Protein 8TFS (pdb70)

Secondary structure (DSSP, 8-state):
---EEE-HHHHHHHHHH-TTEEEEE---HHHHHHH-EE---GGGGGGEEE--------HHHHTTBSSHHHHHHHHHHHHHHTBTT--TTSEEEEE-SSSHHHHHHHHHHHHTT---EEEETTTTTSTTSTTTTT--EE---/--SEEE-HHHHHHHHHH-TTEEEEE---HHHHHHH-EE---GGGGGGEEE--------HHHHTTBSSHHHHHHHHHHHHHHTBTT--TTSEEEEE-SSSHHHHHHHHHHHTTT---EEEETTTTTSTTSTGGGT--EE---

Organism: NCBI:txid1737510

Foldseek 3Di:
DAEAADAQVVLLVCLVPPPLEAEEEQEAPVLCQVQFAADHDDVSPVRYHYQHQQDDPPPVVCVVDDPRLLVSLLVSLVVVCPPPVHHLPGQYEYAYQAWPSLNSNRGNNVVVNNPRYYYHHRGCHGDSHVVNVVGDGDHDD/DAQEADAQVVLLVCLVPPVLEAEEEQEAPVLCAVQFAADHPPVRPVRYHYQHQQAPPPPVVQVPDDPSLLVSLLVSLVVVCPDPSHHLAGQYEYAYQAWPSLVSNRVNNVVVRNRRYYYHHGGCHGDSHVVNVVGDGDHDD

Structure (mmCIF, N/CA/C/O backbone):
data_8TFS
#
_entry.id   8TFS
#
_cell.length_a   66.390
_cell.length_b   66.390
_cell.length_c   141.390
_cell.angle_alpha   90.000
_cell.angle_beta   90.000
_cell.angle_gamma   120.000
#
_symmetry.space_group_name_H-M   'P 31 2 1'
#
loop_
_entity.id
_entity.type
_entity.pdbx_description
1 polymer 'Rhodanese domain-containing protein'
2 water water
#
loop_
_atom_site.group_PDB
_atom_si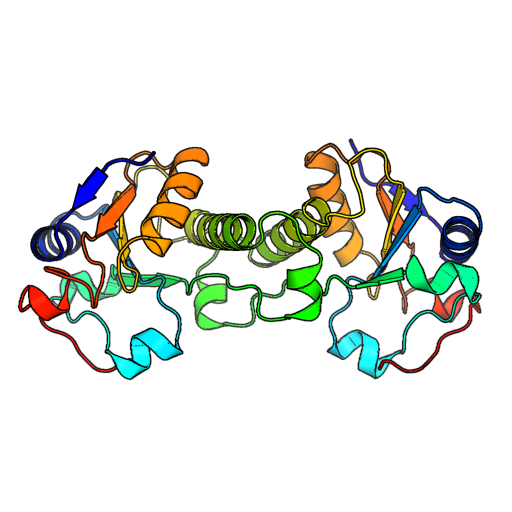te.id
_atom_site.type_symbol
_atom_site.label_atom_id
_atom_site.label_alt_id
_atom_site.label_comp_id
_atom_site.label_asym_id
_atom_site.label_entity_id
_atom_site.label_seq_id
_atom_site.pdbx_PDB_ins_code
_atom_site.Cartn_x
_atom_site.Cartn_y
_atom_site.Cartn_z
_atom_site.occupancy
_atom_site.B_iso_or_equiv
_atom_site.auth_seq_id
_atom_site.auth_comp_id
_atom_site.auth_asym_id
_atom_site.auth_atom_id
_atom_site.pdbx_PDB_model_num
ATOM 1 N N . GLY A 1 18 ? 7.75195 -4.43245 9.35375 1.000 65.56650 1 GLY A N 1
ATOM 2 C CA . GLY A 1 18 ? 8.45105 -5.00019 8.15287 1.000 80.57559 1 GLY A CA 1
ATOM 3 C C . GLY A 1 18 ? 7.53778 -5.56461 7.06582 1.000 85.44252 1 GLY A C 1
ATOM 4 O O . GLY A 1 18 ? 6.83076 -4.82520 6.37799 1.000 76.59438 1 GLY A O 1
ATOM 8 N N . TYR A 1 19 ? 7.56022 -6.88736 6.90862 1.000 79.71450 2 TYR A N 1
ATOM 9 C CA . TYR A 1 19 ? 6.80933 -7.56331 5.86314 1.000 69.78143 2 TYR A CA 1
ATOM 10 C C . TYR A 1 19 ? 6.28182 -8.87985 6.41163 1.000 56.90440 2 TYR A C 1
ATOM 11 O O . TYR A 1 19 ? 6.88767 -9.48604 7.29997 1.000 64.71639 2 TYR A O 1
ATOM 28 N N . ALA A 1 20 ? 5.14265 -9.31102 5.87942 1.000 49.64772 3 ALA A N 1
ATOM 29 C CA . ALA A 1 20 ? 4.50571 -10.54585 6.31652 1.000 51.57514 3 ALA A CA 1
ATOM 30 C C . ALA A 1 20 ? 5.26173 -11.75198 5.76734 1.000 51.36821 3 ALA A C 1
ATOM 31 O O . ALA A 1 20 ? 5.81577 -11.69563 4.66952 1.000 48.10535 3 ALA A O 1
ATOM 38 N N . GLY A 1 21 ? 5.26499 -12.84826 6.53616 1.000 49.24197 4 GLY A N 1
ATOM 39 C CA . GLY A 1 21 ? 5.90971 -14.08976 6.15298 1.000 44.53963 4 GLY A CA 1
ATOM 40 C C . GLY A 1 21 ? 4.91979 -15.24741 6.08060 1.000 43.94776 4 GLY A C 1
ATOM 41 O O . GLY A 1 21 ? 3.71982 -15.07835 6.30654 1.000 44.91187 4 GLY A O 1
ATOM 45 N N . GLU A 1 22 ? 5.44472 -16.43153 5.74251 1.000 40.40909 5 GLU A N 1
ATOM 46 C CA . GLU A 1 22 ? 4.62902 -17.63231 5.56375 1.000 42.86899 5 GLU A CA 1
ATOM 47 C C . GLU A 1 22 ? 5.16171 -18.75437 6.44786 1.000 42.40455 5 GLU A C 1
ATOM 48 O O . GLU A 1 22 ? 6.35022 -18.80408 6.75256 1.000 39.36059 5 GLU A O 1
ATOM 60 N N . ILE A 1 23 ? 4.27119 -19.64145 6.87141 1.000 37.62466 6 ILE A N 1
ATOM 61 C CA . ILE A 1 23 ? 4.59572 -20.73091 7.78773 1.000 38.60820 6 ILE A CA 1
ATOM 62 C C . ILE A 1 23 ? 3.64602 -21.88278 7.48896 1.000 40.40476 6 ILE A C 1
ATOM 63 O O . ILE A 1 23 ? 2.44381 -21.66182 7.32100 1.000 33.85325 6 ILE A O 1
ATOM 79 N N . THR A 1 24 ? 4.15945 -23.11507 7.42336 1.000 36.74746 7 THR A N 1
ATOM 80 C CA . THR A 1 24 ? 3.22605 -24.21449 7.21278 1.000 35.06867 7 THR A CA 1
ATOM 81 C C . THR A 1 24 ? 2.43866 -24.43941 8.50333 1.000 32.10712 7 THR A C 1
ATOM 82 O O . THR A 1 24 ? 2.87624 -24.08115 9.60452 1.000 33.14124 7 THR A O 1
ATOM 93 N N . ALA A 1 25 ? 1.27459 -25.08141 8.37057 1.000 35.35498 8 ALA A N 1
ATOM 94 C CA . ALA A 1 25 ? 0.44934 -25.35634 9.54335 1.000 35.98927 8 ALA A CA 1
ATOM 95 C C . ALA A 1 25 ? 1.21327 -26.19115 10.56892 1.000 37.03606 8 ALA A C 1
ATOM 96 O O . ALA A 1 25 ? 1.20768 -25.87606 11.76668 1.000 35.82876 8 ALA A O 1
ATOM 103 N N . ALA A 1 26 ? 1.89468 -27.26850 10.12214 1.000 37.85795 9 ALA A N 1
ATOM 104 C CA . ALA A 1 26 ? 2.63527 -28.10640 11.07363 1.000 37.95430 9 ALA A CA 1
ATOM 105 C C . ALA A 1 26 ? 3.68837 -27.28924 11.82651 1.000 33.06077 9 ALA A C 1
ATOM 106 O O . ALA A 1 26 ? 3.84934 -27.44850 13.03983 1.000 36.29441 9 ALA A O 1
ATOM 113 N N . VAL A 1 27 ? 4.41675 -26.40739 11.14132 1.000 34.72715 10 VAL A N 1
ATOM 114 C CA . VAL A 1 27 ? 5.38649 -25.56444 11.85563 1.000 37.10051 10 VAL A CA 1
ATOM 115 C C . VAL A 1 27 ? 4.69477 -24.52715 12.74935 1.000 38.63002 10 VAL A C 1
ATOM 116 O O . VAL A 1 27 ? 5.21276 -24.16540 13.82557 1.000 37.06121 10 VAL A O 1
ATOM 129 N N . ALA A 1 28 ? 3.52868 -24.02894 12.32750 1.000 37.26611 11 ALA A N 1
ATOM 130 C CA . ALA A 1 28 ? 2.77838 -23.13257 13.20150 1.000 37.86008 11 ALA A CA 1
ATOM 131 C C . ALA A 1 28 ? 2.40970 -23.85354 14.49122 1.000 36.11683 11 ALA A C 1
ATOM 132 O O . ALA A 1 28 ? 2.58930 -23.31184 15.58785 1.000 37.96189 11 ALA A O 1
ATOM 139 N N . LEU A 1 29 ? 1.94390 -25.10262 14.38547 1.000 39.28711 12 LEU A N 1
ATOM 140 C CA . LEU A 1 29 ? 1.67852 -25.90574 15.57817 1.000 36.86951 12 LEU A CA 1
ATOM 141 C C . LEU A 1 29 ? 2.93389 -26.04606 16.43356 1.000 38.87830 12 LEU A C 1
ATOM 142 O O . LEU A 1 29 ? 2.89962 -25.86283 17.65639 1.000 38.23849 12 LEU A O 1
ATOM 158 N N . ASP A 1 30 ? 4.04981 -26.41242 15.80974 1.000 37.58074 13 ASP A N 1
ATOM 159 C CA . ASP A 1 30 ? 5.28872 -26.56184 16.56281 1.000 38.29883 13 ASP A CA 1
ATOM 160 C C . ASP A 1 30 ? 5.68489 -25.26171 17.26101 1.000 42.78735 13 ASP A C 1
ATOM 161 O O . ASP A 1 30 ? 6.15599 -25.27787 18.40498 1.000 40.25804 13 ASP A O 1
ATOM 170 N N . THR A 1 31 ? 5.46760 -24.12434 16.59732 1.000 39.79169 14 THR A N 1
ATOM 171 C CA . THR A 1 31 ? 5.88556 -22.83980 17.15265 1.000 37.75817 14 THR A CA 1
ATOM 172 C C . THR A 1 31 ? 4.98958 -22.42310 18.30901 1.000 41.12357 14 THR A C 1
ATOM 173 O O . THR A 1 31 ? 5.47939 -21.93601 19.33277 1.000 42.47700 14 THR A O 1
ATOM 184 N N . VAL A 1 32 ? 3.67652 -22.62179 18.18502 1.000 39.09701 15 VAL A N 1
ATOM 185 C CA . VAL A 1 32 ? 2.80979 -22.20826 19.28134 1.000 41.20837 15 VAL A CA 1
ATOM 186 C C . VAL A 1 32 ? 3.03830 -23.06763 20.50953 1.000 44.27646 15 VAL A C 1
ATOM 187 O O . VAL A 1 32 ? 2.78402 -22.62212 21.63512 1.000 47.12411 15 VAL A O 1
ATOM 200 N N . VAL A 1 33 ? 3.53681 -24.29179 20.32378 1.000 44.68836 16 VAL A N 1
ATOM 201 C CA . VAL A 1 33 ? 3.83334 -25.15975 21.45373 1.000 42.52436 16 VAL A CA 1
ATOM 202 C C . VAL A 1 33 ? 5.15955 -24.78451 22.10424 1.000 46.68376 16 VAL A C 1
ATOM 203 O O . VAL A 1 33 ? 5.28149 -24.80439 23.33664 1.000 47.44088 16 VAL A O 1
ATOM 216 N N . ASN A 1 34 ? 6.18154 -24.47314 21.29887 1.000 44.63004 17 ASN A N 1
ATOM 217 C CA . ASN A 1 34 ? 7.54462 -24.41497 21.80864 1.000 46.90618 17 ASN A CA 1
ATOM 218 C C . ASN A 1 34 ? 8.17046 -23.03432 21.82198 1.000 50.07590 17 ASN A C 1
ATOM 219 O O . ASN A 1 34 ? 9.24568 -22.88434 22.40699 1.000 51.33608 17 ASN A O 1
ATOM 230 N N . ASP A 1 35 ? 7.54201 -22.03046 21.21498 1.000 47.44514 18 ASP A N 1
ATOM 231 C CA . ASP A 1 35 ? 8.07280 -20.66871 21.23496 1.000 47.91711 18 ASP A CA 1
ATOM 232 C C . ASP A 1 35 ? 7.27100 -19.80931 22.20362 1.000 48.51895 18 ASP A C 1
ATOM 233 O O . ASP A 1 35 ? 6.11940 -19.44114 21.90221 1.000 45.26856 18 ASP A O 1
ATOM 242 N N . PRO A 1 36 ? 7.82529 -19.46118 23.37165 1.000 46.12595 19 PRO A N 1
ATOM 243 C CA . PRO A 1 36 ? 7.05078 -18.67249 24.33821 1.000 47.07068 19 PRO A CA 1
ATOM 244 C C . PRO A 1 36 ? 6.69519 -17.27580 23.83726 1.000 49.48807 19 PRO A C 1
ATOM 245 O O . PRO A 1 36 ? 5.85961 -16.61115 24.45936 1.000 49.92320 19 PRO A O 1
ATOM 256 N N . SER A 1 37 ? 7.31047 -16.78972 22.76248 1.000 46.69989 20 SER A N 1
ATOM 257 C CA . SER A 1 37 ? 6.96847 -15.46417 22.25151 1.000 48.42257 20 SER A CA 1
ATOM 258 C C . SER A 1 37 ? 5.86692 -15.50299 21.19544 1.000 47.11640 20 SER A C 1
ATOM 259 O O . SER A 1 37 ? 5.47425 -14.44475 20.68633 1.000 42.61074 20 SER A O 1
ATOM 267 N N . ALA A 1 38 ? 5.38112 -16.68882 20.83900 1.000 42.67379 21 ALA A N 1
ATOM 268 C CA . ALA A 1 38 ? 4.49689 -16.85174 19.69458 1.000 43.17225 21 ALA A CA 1
ATOM 269 C C . ALA A 1 38 ? 3.04358 -16.91981 20.14322 1.000 42.43677 21 ALA A C 1
ATOM 270 O O . ALA A 1 38 ? 2.72672 -17.41633 21.22664 1.000 42.81636 21 ALA A O 1
ATOM 277 N N . VAL A 1 39 ? 2.15702 -16.38714 19.30221 1.000 39.79276 22 VAL A N 1
ATOM 278 C CA . VAL A 1 39 ? 0.72343 -16.58556 19.44794 1.000 36.55776 22 VAL A CA 1
ATOM 279 C C . VAL A 1 39 ? 0.20099 -17.01928 18.08390 1.000 36.51148 22 VAL A C 1
ATOM 280 O O . VAL A 1 39 ? 0.72904 -16.63528 17.03244 1.000 37.29054 22 VAL A O 1
ATOM 293 N N . LEU A 1 40 ? -0.86416 -17.79849 18.11457 1.000 36.11338 23 LEU A N 1
ATOM 294 C CA . LEU A 1 40 ? -1.63069 -18.18111 16.93905 1.000 36.60805 23 LEU A CA 1
ATOM 295 C C . LEU A 1 40 ? -2.95652 -17.44573 17.04623 1.000 36.18198 23 LEU A C 1
ATOM 296 O O . LEU A 1 40 ? -3.66881 -17.60923 18.04251 1.000 38.45677 23 LEU A O 1
ATOM 312 N N . ILE A 1 41 ? -3.24565 -16.57917 16.07245 1.000 36.92749 24 ILE A N 1
ATOM 313 C CA . ILE A 1 41 ? -4.47087 -15.77368 16.07452 1.000 33.10826 24 ILE A CA 1
ATOM 314 C C . ILE A 1 41 ? -5.38091 -16.30023 14.97132 1.000 32.12299 24 ILE A C 1
ATOM 315 O O . ILE A 1 41 ? -5.07131 -16.20261 13.77608 1.000 34.05005 24 ILE A O 1
ATOM 331 N N . ASP A 1 42 ? -6.49244 -16.89847 15.37419 1.000 33.92090 25 ASP A N 1
ATOM 332 C CA . ASP A 1 42 ? -7.51720 -17.31691 14.42865 1.000 36.08014 25 ASP A CA 1
ATOM 333 C C . ASP A 1 42 ? -8.28011 -16.04676 14.03176 1.000 38.23298 25 ASP A C 1
ATOM 334 O O . ASP A 1 42 ? -8.93431 -15.43448 14.87680 1.000 36.87538 25 ASP A O 1
ATOM 343 N N . VAL A 1 43 ? -8.20740 -15.63213 12.76571 1.000 36.45392 26 VAL A N 1
ATOM 344 C CA . VAL A 1 43 ? -8.97359 -14.46132 12.32040 1.000 36.57443 26 VAL A CA 1
ATOM 345 C C . VAL A 1 43 ? -10.21752 -14.85326 11.52311 1.000 37.77415 26 VAL A C 1
ATOM 346 O O . VAL A 1 43 ? -10.83086 -13.99748 10.88037 1.000 39.15195 26 VAL A O 1
ATOM 359 N N . ARG A 1 44 ? -10.61529 -16.12389 11.55526 1.000 38.84871 27 ARG A N 1
ATOM 360 C CA . ARG A 1 44 ? -11.81247 -16.53680 10.83278 1.000 38.05591 27 ARG A CA 1
ATOM 361 C C . ARG A 1 44 ? -13.10006 -15.96724 11.45477 1.000 40.24586 27 ARG A C 1
ATOM 362 O O . ARG A 1 44 ? -13.16750 -15.63901 12.64312 1.000 37.71296 27 ARG A O 1
ATOM 383 N N . ALA A 1 45 ? -14.12698 -15.85037 10.62001 1.000 39.57167 28 ALA A N 1
ATOM 384 C CA . ALA A 1 45 ? -15.43260 -15.43229 11.10624 1.000 44.89038 28 ALA A CA 1
ATOM 385 C C . ALA A 1 45 ? -16.02602 -16.52389 11.98739 1.000 47.10429 28 ALA A C 1
ATOM 386 O O . ALA A 1 45 ? -15.72389 -17.71081 11.82011 1.000 44.02530 28 ALA A O 1
ATOM 393 N N . ALA A 1 46 ? -16.85315 -16.11292 12.96064 1.000 45.90203 29 ALA A N 1
ATOM 394 C CA . ALA A 1 46 ? -17.55155 -17.08583 13.80547 1.000 49.41247 29 ALA A CA 1
ATOM 395 C C . ALA A 1 46 ? -18.16120 -18.18946 12.94753 1.000 47.88840 29 ALA A C 1
ATOM 396 O O . ALA A 1 46 ? -18.13147 -19.37491 13.30518 1.000 51.40789 29 ALA A O 1
ATOM 403 N N . ARG A 1 47 ? -18.70790 -17.79347 11.79884 1.000 50.42974 30 ARG A N 1
ATOM 404 C CA . ARG A 1 47 ? -19.35353 -18.69552 10.84956 1.000 48.74294 30 ARG A CA 1
ATOM 405 C C . ARG A 1 47 ? -18.40863 -19.73943 10.28348 1.000 52.33699 30 ARG A C 1
ATOM 406 O O . ARG A 1 47 ? -18.80064 -20.89688 10.07676 1.000 47.71779 30 ARG A O 1
ATOM 427 N N . GLU A 1 48 ? -17.19839 -19.31439 9.93057 1.000 49.69225 31 GLU A N 1
ATOM 428 C CA . GLU A 1 48 ? -16.20992 -20.20577 9.35573 1.000 46.65076 31 GLU A CA 1
ATOM 429 C C . GLU A 1 48 ? -15.75747 -21.22768 10.37920 1.000 46.84753 31 GLU A C 1
ATOM 430 O O . GLU A 1 48 ? -15.53127 -22.38840 10.03094 1.000 46.91563 31 GLU A O 1
ATOM 442 N N . LYS A 1 49 ? -15.65511 -20.81918 11.65399 1.000 45.47838 32 LYS A N 1
ATOM 443 C CA . LYS A 1 49 ? -15.24307 -21.72754 12.72503 1.000 48.39636 32 LYS A CA 1
ATOM 444 C C . LYS A 1 49 ? -16.35712 -22.72169 13.05288 1.000 52.77098 32 LYS A C 1
ATOM 445 O O . LYS A 1 49 ? -16.10150 -23.89930 13.34781 1.000 49.10545 32 LYS A O 1
ATOM 464 N N . GLU A 1 50 ? -17.60422 -22.25702 13.01202 1.000 52.99414 33 GLU A N 1
ATOM 465 C CA . GLU A 1 50 ? -18.73566 -23.15364 13.21947 1.000 58.52980 33 GLU A CA 1
ATOM 466 C C . GLU A 1 50 ? -18.75208 -24.25103 12.17047 1.000 55.88178 33 GLU A C 1
ATOM 467 O O . GLU A 1 50 ? -19.00206 -25.42093 12.47985 1.000 57.94227 33 GLU A O 1
ATOM 479 N N . ALA A 1 51 ? -18.50939 -23.88711 10.91646 1.000 52.13713 34 ALA A N 1
ATOM 480 C CA . ALA A 1 51 ? -18.59000 -24.86796 9.84739 1.000 53.72748 34 ALA A CA 1
ATOM 481 C C . ALA A 1 51 ? -17.45796 -25.88372 9.92321 1.000 53.48729 34 ALA A C 1
ATOM 482 O O . ALA A 1 51 ? -17.69134 -27.08215 9.72954 1.000 51.69489 34 ALA A O 1
ATOM 489 N N . SER A 1 52 ? -16.22027 -25.43583 10.19578 1.000 51.28882 35 SER A N 1
ATOM 490 C CA . SER A 1 52 ? -15.06399 -26.30816 10.03069 1.000 55.35354 35 SER A CA 1
ATOM 491 C C . SER A 1 52 ? -14.39445 -26.74726 11.32653 1.000 47.85242 35 SER A C 1
ATOM 492 O O . SER A 1 52 ? -13.58587 -27.66972 11.27920 1.000 51.24780 35 SER A O 1
ATOM 500 N N . GLY A 1 53 ? -14.67603 -26.10987 12.46069 1.000 49.62063 36 GLY A N 1
ATOM 501 C CA . GLY A 1 53 ? -13.93950 -26.38758 13.68642 1.000 52.50858 36 GLY A CA 1
ATOM 502 C C . GLY A 1 53 ? -12.78299 -25.42519 13.91204 1.000 47.82124 36 GLY A C 1
ATOM 503 O O . GLY A 1 53 ? -12.59105 -24.44077 13.19206 1.000 46.77154 36 GLY A O 1
ATOM 507 N N . VAL A 1 54 ? -12.01870 -25.70737 14.96580 1.000 45.54307 37 VAL A N 1
ATOM 508 C CA . VAL A 1 54 ? -10.88613 -24.86531 15.35144 1.000 42.88422 37 VAL A CA 1
ATOM 509 C C . VAL A 1 54 ? -9.68681 -25.76348 15.64592 1.000 46.36020 37 VAL A C 1
ATOM 510 O O . VAL A 1 54 ? -9.83841 -26.97351 15.87088 1.000 46.17356 37 VAL A O 1
ATOM 523 N N . PRO A 1 55 ? -8.48346 -25.19267 15.68468 1.000 47.77626 38 PRO A N 1
ATOM 524 C CA . PRO A 1 55 ? -7.29660 -26.00999 16.00749 1.000 43.75439 38 PRO A CA 1
ATOM 525 C C . PRO A 1 55 ? -7.39707 -26.62670 17.39781 1.000 47.64466 38 PRO A C 1
ATOM 526 O O . PRO A 1 55 ? -7.86110 -25.99780 18.35159 1.000 48.20806 38 PRO A O 1
ATOM 537 N N . ASP A 1 56 ? -6.97721 -27.87967 17.50320 1.000 46.02266 39 ASP A N 1
ATOM 538 C CA . ASP A 1 56 ? -6.89603 -28.58625 18.78035 1.000 53.96757 39 ASP A CA 1
ATOM 539 C C . ASP A 1 56 ? -5.40987 -28.77214 19.09607 1.000 54.81904 39 ASP A C 1
ATOM 540 O O . ASP A 1 56 ? -4.74689 -29.64841 18.52847 1.000 49.72604 39 ASP A O 1
ATOM 549 N N . VAL A 1 57 ? -4.88214 -27.95278 20.00098 1.000 49.02154 40 VAL A N 1
ATOM 550 C CA . VAL A 1 57 ? -3.43964 -27.95460 20.24994 1.000 48.10795 40 VAL A CA 1
ATOM 551 C C . VAL A 1 57 ? -3.14801 -28.53879 21.62871 1.000 49.69354 40 VAL A C 1
ATOM 552 O O . VAL A 1 57 ? -4.05343 -28.62455 22.46929 1.000 49.71284 40 VAL A O 1
ATOM 565 N N . PRO A 1 58 ? -1.91686 -28.98325 21.89902 1.000 48.78086 41 PRO A N 1
ATOM 566 C CA . PRO A 1 58 ? -1.61682 -29.54046 23.22977 1.000 51.87287 41 PRO A CA 1
ATOM 567 C C . PRO A 1 58 ? -1.94526 -28.55313 24.34223 1.000 52.85160 41 PRO A C 1
ATOM 568 O O . PRO A 1 58 ? -1.78815 -27.33918 24.19951 1.000 57.32519 41 PRO A O 1
ATOM 579 N N . GLY A 1 59 ? -2.41142 -29.09957 25.46005 1.000 56.16126 42 GLY A N 1
ATOM 580 C CA . GLY A 1 59 ? -2.92345 -28.32877 26.57549 1.000 55.71408 42 GLY A CA 1
ATOM 581 C C . GLY A 1 59 ? -2.16239 -27.07884 26.96269 1.000 59.74083 42 GLY A C 1
ATOM 582 O O . GLY A 1 59 ? -2.75980 -26.00853 27.05570 1.000 58.59908 42 GLY A O 1
ATOM 586 N N . ALA A 1 60 ? -0.86310 -27.18898 27.22748 1.000 58.63786 43 ALA A N 1
ATOM 587 C CA . ALA A 1 60 ? -0.12436 -26.01981 27.68431 1.000 66.08274 43 ALA A CA 1
ATOM 588 C C . ALA A 1 60 ? -0.17588 -24.89450 26.66276 1.000 63.06750 43 ALA A C 1
ATOM 589 O O . ALA A 1 60 ? -0.06020 -23.71994 27.02553 1.000 72.45732 43 ALA A O 1
ATOM 596 N N . ALA A 1 61 ? -0.34713 -25.23288 25.38699 1.000 59.47785 44 ALA A N 1
ATOM 597 C CA . ALA A 1 61 ? -0.31227 -24.25783 24.31095 1.000 58.14015 44 ALA A CA 1
ATOM 598 C C . ALA A 1 61 ? -1.66725 -23.62700 24.03849 1.000 54.55896 44 ALA A C 1
ATOM 599 O O . ALA A 1 61 ? -1.74177 -22.68680 23.24489 1.000 51.67960 44 ALA A O 1
ATOM 606 N N . SER A 1 62 ? -2.73588 -24.12323 24.66276 1.000 53.84475 45 SER A N 1
ATOM 607 C CA . SER A 1 62 ? -4.06895 -23.64467 24.31438 1.000 54.85720 45 SER A CA 1
ATOM 608 C C . SER A 1 62 ? -4.22653 -22.15660 24.60634 1.000 50.80703 45 SER A C 1
ATOM 609 O O . SER A 1 62 ? -4.94498 -21.45294 23.88608 1.000 53.17488 45 SER A O 1
ATOM 617 N N . SER A 1 63 ? -3.60790 -21.66316 25.68462 1.000 50.72309 46 SER A N 1
ATOM 618 C CA . SER A 1 63 ? -3.74996 -20.25098 26.04958 1.000 52.94656 46 SER A CA 1
ATOM 619 C C . SER A 1 63 ? -3.06884 -19.31427 25.05177 1.000 54.76477 46 SER A C 1
ATOM 620 O O . SER A 1 63 ? -3.29045 -18.09466 25.10291 1.000 53.35353 46 SER A O 1
ATOM 628 N N . LYS A 1 64 ? -2.25391 -19.84850 24.14916 1.000 47.64868 47 LYS A N 1
ATOM 629 C CA . LYS A 1 64 ? -1.54638 -19.05564 23.15681 1.000 47.42873 47 LYS A CA 1
ATOM 630 C C . LYS A 1 64 ? -2.31375 -18.94470 21.85041 1.000 44.25400 47 LYS A C 1
ATOM 631 O O . LYS A 1 64 ? -1.84703 -18.27089 20.92848 1.000 42.53455 47 LYS A O 1
ATOM 650 N N . VAL A 1 65 ? -3.45671 -19.61018 21.73643 1.000 43.40097 48 VAL A N 1
ATOM 651 C CA . VAL A 1 65 ? -4.31114 -19.48457 20.56518 1.000 40.82581 48 VAL A CA 1
ATOM 652 C C . VAL A 1 65 ? -5.33665 -18.40854 20.88217 1.000 40.57530 48 VAL A C 1
ATOM 653 O O . VAL A 1 65 ? -6.12369 -18.56124 21.82110 1.000 43.32294 48 VAL A O 1
ATOM 666 N N . LEU A 1 66 ? -5.31128 -17.32289 20.11882 1.000 39.05872 49 LEU A N 1
ATOM 667 C CA . LEU A 1 66 ? -6.15408 -16.15472 20.34641 1.000 39.06717 49 LEU A CA 1
ATOM 668 C C . LEU A 1 66 ? -7.18205 -16.06378 19.23305 1.000 38.54184 49 LEU A C 1
ATOM 669 O O . LEU A 1 66 ? -7.06770 -16.71604 18.19430 1.000 41.19996 49 LEU A O 1
ATOM 685 N N . GLU A 1 67 ? -8.21053 -15.25908 19.46033 1.000 43.01370 50 GLU A N 1
ATOM 686 C CA . GLU A 1 67 ? -9.27960 -15.11109 18.48879 1.000 39.93180 50 GLU A CA 1
ATOM 687 C C . GLU A 1 67 ? -9.51340 -13.63123 18.27260 1.000 40.21749 50 GLU A C 1
ATOM 688 O O . GLU A 1 67 ? -9.88369 -12.92256 19.21481 1.000 41.78806 50 GLU A O 1
ATOM 700 N N . VAL A 1 68 ? -9.29335 -13.17277 17.04564 1.000 38.79532 51 VAL A N 1
ATOM 701 C CA . VAL A 1 68 ? -9.66222 -11.81813 16.62172 1.000 39.27875 51 VAL A CA 1
ATOM 702 C C . VAL A 1 68 ? -10.43636 -12.00455 15.31818 1.000 38.02703 51 VAL A C 1
ATOM 703 O O . VAL A 1 68 ? -9.84676 -12.10286 14.24130 1.000 37.17174 51 VAL A O 1
ATOM 716 N N . GLU A 1 69 ? -11.76354 -12.12879 15.41063 1.000 38.75272 52 GLU A N 1
ATOM 717 C CA . GLU A 1 69 ? -12.55801 -12.37697 14.20695 1.000 38.10611 52 GLU A CA 1
ATOM 718 C C . GLU A 1 69 ? -12.33174 -11.27258 13.18679 1.000 37.41903 52 GLU A C 1
ATOM 719 O O . GLU A 1 69 ? -12.25051 -10.09527 13.53612 1.000 39.99552 52 GLU A O 1
ATOM 731 N N . PHE A 1 70 ? -12.19108 -11.65830 11.91958 1.000 35.45519 53 PHE A N 1
ATOM 732 C CA . PHE A 1 70 ? -12.04668 -10.67406 10.85636 1.000 36.30553 53 PHE A CA 1
ATOM 733 C C . PHE A 1 70 ? -13.09980 -9.57942 11.00662 1.000 41.34901 53 PHE A C 1
ATOM 734 O O . PHE A 1 70 ? -14.28053 -9.87318 11.19560 1.000 35.14234 53 PHE A O 1
ATOM 751 N N . ALA A 1 71 ? -12.66524 -8.31226 10.94079 1.000 36.60037 54 ALA A N 1
ATOM 752 C CA . ALA A 1 71 ? -13.52652 -7.16893 11.29298 1.000 41.86483 54 ALA A CA 1
ATOM 753 C C . ALA A 1 71 ? -14.43224 -6.77696 10.11900 1.000 42.61159 54 ALA A C 1
ATOM 754 O O . ALA A 1 71 ? -14.31852 -5.70278 9.52618 1.000 43.84213 54 ALA A O 1
ATOM 761 N N . ALA A 1 72 ? -15.36385 -7.67060 9.79326 1.000 43.25728 55 ALA A N 1
ATOM 762 C CA . ALA A 1 72 ? -16.28246 -7.43973 8.67582 1.000 51.17979 55 ALA A CA 1
ATOM 763 C C . ALA A 1 72 ? -17.19234 -6.21928 8.88871 1.000 47.86705 55 ALA A C 1
ATOM 764 O O . ALA A 1 72 ? -17.63224 -5.91924 10.00220 1.000 49.11083 55 ALA A O 1
ATOM 771 N N . LEU A 1 73 ? -17.48436 -5.51643 7.78934 1.000 46.05469 56 LEU A N 1
ATOM 772 C CA . LEU A 1 73 ? -18.43837 -4.40144 7.78431 1.000 51.40526 56 LEU A CA 1
ATOM 773 C C . LEU A 1 73 ? -19.77183 -4.99662 7.35759 1.000 53.71137 56 LEU A C 1
ATOM 774 O O . LEU A 1 73 ? -20.01214 -5.21511 6.16562 1.000 48.64225 56 LEU A O 1
ATOM 790 N N . GLU A 1 74 ? -20.61760 -5.32050 8.33208 1.000 51.12032 57 GLU A N 1
ATOM 791 C CA . GLU A 1 74 ? -21.85734 -6.02282 8.02453 1.000 59.46481 57 GLU A CA 1
ATOM 792 C C . GLU A 1 74 ? -22.92719 -5.08107 7.47847 1.000 69.13256 57 GLU A C 1
ATOM 793 O O . GLU A 1 74 ? -23.78278 -5.50886 6.69572 1.000 70.60594 57 GLU A O 1
ATOM 797 N N . ASP A 1 75 ? -22.89889 -3.81247 7.87687 1.000 68.75782 58 ASP A N 1
ATOM 798 C CA . ASP A 1 75 ? -23.88401 -2.82247 7.43934 1.000 64.01488 58 ASP A CA 1
ATOM 799 C C . ASP A 1 75 ? -23.72821 -2.60416 5.94046 1.000 63.74202 58 ASP A C 1
ATOM 800 O O . ASP A 1 75 ? -22.88328 -1.82183 5.50019 1.000 60.36837 58 ASP A O 1
ATOM 809 N N . LYS A 1 76 ? -24.54095 -3.30399 5.14279 1.000 60.56289 59 LYS A N 1
ATOM 810 C CA . LYS A 1 76 ? -24.45523 -3.16070 3.69101 1.000 62.05422 59 LYS A CA 1
ATOM 811 C C . LYS A 1 76 ? -24.69738 -1.72126 3.23755 1.000 64.74934 59 LYS A C 1
ATOM 812 O O . LYS A 1 76 ? -24.15768 -1.30110 2.20611 1.000 64.58504 59 LYS A O 1
ATOM 816 N N . LYS A 1 77 ? -25.50829 -0.95424 3.97497 1.000 61.89172 60 LYS A N 1
ATOM 817 C CA . LYS A 1 77 ? -25.72398 0.44742 3.61482 1.000 63.31004 60 LYS A CA 1
ATOM 818 C C . LYS A 1 77 ? -24.42066 1.23452 3.72281 1.000 62.43583 60 LYS A C 1
ATOM 819 O O . LYS A 1 77 ? -24.00200 1.90786 2.77247 1.000 64.99318 60 LYS A O 1
ATOM 823 N N . LEU A 1 78 ? -23.75302 1.14018 4.87304 1.000 59.69059 61 LEU A N 1
ATOM 824 C CA . LEU A 1 78 ? -22.45167 1.77982 5.03014 1.000 60.29776 61 LEU A CA 1
ATOM 825 C C . LEU A 1 78 ? -21.43792 1.23125 4.04508 1.000 54.16504 61 LEU A C 1
ATOM 826 O O . LEU A 1 78 ? -20.64194 1.98694 3.47755 1.000 53.35929 61 LEU A O 1
ATOM 842 N N . ARG A 1 79 ? -21.43447 -0.08670 3.84109 1.000 56.82389 62 ARG A N 1
ATOM 843 C CA . ARG A 1 79 ? -20.40667 -0.68814 3.00138 1.000 52.61852 62 ARG A CA 1
ATOM 844 C C . ARG A 1 79 ? -20.44632 -0.12506 1.58757 1.000 56.36255 62 ARG A C 1
ATOM 845 O O . ARG A 1 79 ? -19.39892 0.12931 0.97751 1.000 52.00009 62 ARG A O 1
ATOM 866 N N . SER A 1 80 ? -21.64721 0.05749 1.04044 1.000 55.28153 63 SER A N 1
ATOM 867 C CA . SER A 1 80 ? -21.79331 0.52243 -0.33007 1.000 60.34662 63 SER A CA 1
ATOM 868 C C . SER A 1 80 ? -21.27251 1.94500 -0.52264 1.000 59.00118 63 SER A C 1
ATOM 869 O O . SER A 1 80 ? -21.24488 2.43100 -1.65902 1.000 59.68031 63 SER A O 1
ATOM 877 N N . GLN A 1 81 ? -20.88145 2.63405 0.55333 1.000 56.29054 64 GLN A N 1
ATOM 878 C CA . GLN A 1 81 ? -20.44025 4.02112 0.46858 1.000 56.52379 64 GLN A CA 1
ATOM 879 C C . GLN A 1 81 ? -18.93608 4.19987 0.59149 1.000 57.97099 64 GLN A C 1
ATOM 880 O O . GLN A 1 81 ? -18.44285 5.31445 0.37539 1.000 52.99992 64 GLN A O 1
ATOM 894 N N . LEU A 1 82 ? -18.20031 3.14761 0.94135 1.000 52.51238 65 LEU A N 1
ATOM 895 C CA . LEU A 1 82 ? -16.78744 3.25349 1.26067 1.000 54.57895 65 LEU A CA 1
ATOM 896 C C . LEU A 1 82 ? -15.91463 2.80955 0.09525 1.000 55.06176 65 LEU A C 1
ATOM 897 O O . LEU A 1 82 ? -16.24770 1.89831 -0.66581 1.000 53.88541 65 LEU A O 1
ATOM 913 N N . LYS A 1 83 ? -14.78602 3.47818 -0.02901 1.000 51.77005 66 LYS A N 1
ATOM 914 C CA . LYS A 1 83 ? -13.75282 3.04751 -0.94997 1.000 56.07120 66 LYS A CA 1
ATOM 915 C C . LYS A 1 83 ? -13.12545 1.74540 -0.44106 1.000 48.99710 66 LYS A C 1
ATOM 916 O O . LYS A 1 83 ? -12.68201 1.67523 0.71167 1.000 52.87502 66 LYS A O 1
ATOM 935 N N . ASP A 1 84 ? -13.10625 0.70032 -1.28006 1.000 47.86216 67 ASP A N 1
ATOM 936 C CA . ASP A 1 84 ? -12.38018 -0.53334 -0.94296 1.000 46.54274 67 ASP A CA 1
ATOM 937 C C . ASP A 1 84 ? -12.68390 -1.02728 0.46841 1.000 47.27516 67 ASP A C 1
ATOM 938 O O . ASP A 1 84 ? -11.80066 -1.03378 1.34183 1.000 43.94842 67 ASP A O 1
ATOM 947 N N . PRO A 1 85 ? -13.92414 -1.43570 0.73569 1.000 46.22142 68 PRO A N 1
ATOM 948 C CA . PRO A 1 85 ? -14.26850 -1.85454 2.10447 1.000 43.01691 68 PRO A CA 1
ATOM 949 C C . PRO A 1 85 ? -13.50021 -3.07680 2.59774 1.000 36.54789 68 PRO A C 1
ATOM 950 O O . PRO A 1 85 ? -13.27182 -3.21350 3.80783 1.000 38.10231 68 PRO A O 1
ATOM 961 N N . SER A 1 86 ? -13.11786 -3.99442 1.71685 1.000 41.06255 69 SER A N 1
ATOM 962 C CA . SER A 1 86 ? -12.36437 -5.15831 2.19137 1.000 39.13280 69 SER A CA 1
ATOM 963 C C . SER A 1 86 ? -10.99877 -4.74950 2.74483 1.000 38.55392 69 SER A C 1
ATOM 964 O O . SER A 1 86 ? -10.46204 -5.40536 3.65119 1.000 37.70891 69 SER A O 1
ATOM 972 N N . PHE A 1 87 ? -10.42826 -3.66605 2.22780 1.000 40.39840 70 PHE A N 1
ATOM 973 C CA . PHE A 1 87 ? -9.18243 -3.15876 2.79050 1.000 38.55661 70 PHE A CA 1
ATOM 974 C C . PHE A 1 87 ? -9.42266 -2.53645 4.15983 1.000 41.40246 70 PHE A C 1
ATOM 975 O O . PHE A 1 87 ? -8.60800 -2.70987 5.07185 1.000 38.40476 70 PHE A O 1
ATOM 992 N N . ILE A 1 88 ? -10.55627 -1.83773 4.33928 1.000 37.97895 71 ILE A N 1
ATOM 993 C CA . ILE A 1 88 ? -10.88446 -1.27368 5.65074 1.000 37.83197 71 ILE A CA 1
ATOM 994 C C . ILE A 1 88 ? -11.03024 -2.39263 6.67287 1.000 35.02800 71 ILE A C 1
ATOM 995 O O . ILE A 1 88 ? -10.62411 -2.26849 7.84053 1.000 38.59650 71 ILE A O 1
ATOM 1011 N N . GLU A 1 89 ? -11.63023 -3.50371 6.25510 1.000 34.11501 72 GLU A N 1
ATOM 1012 C CA . GLU A 1 89 ? -11.77899 -4.64397 7.14855 1.000 37.68123 72 GLU A CA 1
ATOM 1013 C C . GLU A 1 89 ? -10.42922 -5.21641 7.53487 1.000 36.82385 72 GLU A C 1
ATOM 1014 O O . GLU A 1 89 ? -10.18150 -5.51840 8.70920 1.000 35.33647 72 GLU A O 1
ATOM 1026 N N . ALA A 1 90 ? -9.53378 -5.35396 6.57458 1.000 35.12821 73 ALA A N 1
ATOM 1027 C CA . ALA A 1 90 ? -8.22124 -5.88403 6.91636 1.000 39.27167 73 ALA A CA 1
ATOM 1028 C C . ALA A 1 90 ? -7.46817 -4.92440 7.83510 1.000 35.51635 73 ALA A C 1
ATOM 1029 O O . ALA A 1 90 ? -6.79434 -5.35666 8.78911 1.000 36.59353 73 ALA A O 1
ATOM 1036 N N . GLN A 1 91 ? -7.55273 -3.61876 7.55164 1.000 35.83474 74 GLN A N 1
ATOM 1037 C CA . GLN A 1 91 ? -6.85067 -2.64772 8.37616 1.000 33.35346 74 GLN A CA 1
ATOM 1038 C C . GLN A 1 91 ? -7.39166 -2.70020 9.79882 1.000 32.99361 74 GLN A C 1
ATOM 1039 O O . GLN A 1 91 ? -6.63550 -2.61548 10.76844 1.000 35.40784 74 GLN A O 1
ATOM 1053 N N . THR A 1 92 ? -8.72724 -2.77141 9.94027 1.000 32.77909 75 THR A N 1
ATOM 1054 C CA . THR A 1 92 ? -9.35628 -2.80863 11.26332 1.000 32.67217 75 THR A CA 1
ATOM 1055 C C . THR A 1 92 ? -8.96373 -4.06070 12.04718 1.000 34.81110 75 THR A C 1
ATOM 1056 O O . THR A 1 92 ? -8.67212 -3.98709 13.24524 1.000 35.84403 75 THR A O 1
ATOM 1067 N N . THR A 1 93 ? -8.98868 -5.22580 11.41005 1.000 33.68575 76 THR A N 1
ATOM 1068 C CA . THR A 1 93 ? -8.47208 -6.42883 12.06631 1.000 33.97641 76 THR A CA 1
ATOM 1069 C C . THR A 1 93 ? -7.01128 -6.22775 12.51511 1.000 32.32654 76 THR A C 1
ATOM 1070 O O . THR A 1 93 ? -6.64422 -6.51384 13.66255 1.000 32.68886 76 THR A O 1
ATOM 1081 N N . ALA A 1 94 ? -6.17296 -5.68643 11.64543 1.000 32.38648 77 ALA A N 1
ATOM 1082 C CA . ALA A 1 94 ? -4.79581 -5.46294 12.06903 1.000 35.60558 77 ALA A CA 1
ATOM 1083 C C . ALA A 1 94 ? -4.70869 -4.48247 13.23656 1.000 40.58829 77 ALA A C 1
ATOM 1084 O O . ALA A 1 94 ? -3.88015 -4.65313 14.13749 1.000 36.59798 77 ALA A O 1
ATOM 1091 N N . LEU A 1 95 ? -5.51062 -3.41088 13.22023 1.000 34.51578 78 LEU A N 1
ATOM 1092 C CA . LEU A 1 95 ? -5.48097 -2.48344 14.34515 1.000 38.10354 78 LEU A CA 1
ATOM 1093 C C . LEU A 1 95 ? -5.85535 -3.19238 15.64641 1.000 35.06154 78 LEU A C 1
ATOM 1094 O O . LEU A 1 95 ? -5.27574 -2.92026 16.70589 1.000 37.65247 78 LEU A O 1
ATOM 1110 N N . GLN A 1 96 ? -6.87784 -4.04458 15.61024 1.000 33.48408 79 GLN A N 1
ATOM 1111 C CA . GLN A 1 96 ? -7.27426 -4.74546 16.83027 1.000 34.30251 79 GLN A CA 1
ATOM 1112 C C . GLN A 1 96 ? -6.14598 -5.64783 17.32865 1.000 36.18184 79 GLN A C 1
ATOM 1113 O O . GLN A 1 96 ? -5.85170 -5.69552 18.52932 1.000 34.69059 79 GLN A O 1
ATOM 1127 N N . ILE A 1 97 ? -5.53519 -6.40216 16.42438 1.000 34.42358 80 ILE A N 1
ATOM 1128 C CA . ILE A 1 97 ? -4.42124 -7.27298 16.82903 1.000 34.08539 80 ILE A CA 1
ATOM 1129 C C . ILE A 1 97 ? -3.29158 -6.44308 17.43164 1.000 37.97764 80 ILE A C 1
ATOM 1130 O O . ILE A 1 97 ? -2.74119 -6.77762 18.48444 1.000 38.95321 80 ILE A O 1
ATOM 1146 N N . ALA A 1 98 ? -2.94934 -5.32827 16.78335 1.000 36.24095 81 ALA A N 1
ATOM 1147 C CA . ALA A 1 98 ? -1.84496 -4.51203 17.26608 1.000 38.14883 81 ALA A CA 1
ATOM 1148 C C . ALA A 1 98 ? -2.15665 -3.93011 18.63277 1.000 41.35490 81 ALA A C 1
ATOM 1149 O O . ALA A 1 98 ? -1.24592 -3.44101 19.31343 1.000 43.03040 81 ALA A O 1
ATOM 1156 N N . SER A 1 99 ? -3.44002 -3.90837 19.01205 1.000 38.47248 82 SER A N 1
ATOM 1157 C CA . SER A 1 99 ? -3.88074 -3.36408 20.29182 1.000 40.59360 82 SER A CA 1
ATOM 1158 C C . SER A 1 99 ? -4.03363 -4.42148 21.37643 1.000 41.82835 82 SER A C 1
ATOM 1159 O O . SER A 1 99 ? -4.40129 -4.07363 22.50422 1.000 41.81280 82 SER A O 1
ATOM 1167 N N . LEU A 1 100 ? -3.80044 -5.69650 21.06064 1.000 39.11280 83 LEU A N 1
ATOM 1168 C CA . LEU A 1 100 ? -3.84656 -6.72376 22.09266 1.000 39.67530 83 LEU A CA 1
ATOM 1169 C C . LEU A 1 100 ? -2.79857 -6.41650 23.15094 1.000 42.18792 83 LEU A C 1
ATOM 1170 O O . LEU A 1 100 ? -1.61500 -6.25768 22.84726 1.000 42.15447 83 LEU A O 1
ATOM 1186 N N . ARG A 1 101 ? -3.24426 -6.35379 24.40355 1.000 39.94332 84 ARG A N 1
ATOM 1187 C CA . ARG A 1 101 ? -2.35432 -6.02755 25.51275 1.000 41.89064 84 ARG A CA 1
ATOM 1188 C C . ARG A 1 101 ? -1.21072 -7.02966 25.63812 1.000 42.60830 84 ARG A C 1
ATOM 1189 O O . ARG A 1 101 ? -0.10121 -6.66574 26.03949 1.000 42.68166 84 ARG A O 1
ATOM 1210 N N . ARG A 1 102 ? -1.47803 -8.29693 25.32923 1.000 40.93188 85 ARG A N 1
ATOM 1211 C CA . ARG A 1 102 ? -0.53351 -9.38308 25.60341 1.000 44.99616 85 ARG A CA 1
ATOM 1212 C C . ARG A 1 102 ? 0.71573 -9.32992 24.72650 1.000 46.19451 85 ARG A C 1
ATOM 1213 O O . ARG A 1 102 ? 1.77322 -9.83138 25.13297 1.000 44.90207 85 ARG A O 1
ATOM 1234 N N . ILE A 1 103 ? 0.62190 -8.79063 23.51598 1.000 40.77036 86 ILE A N 1
ATOM 1235 C CA . ILE A 1 103 ? 1.72998 -8.87313 22.57064 1.000 45.61641 86 ILE A CA 1
ATOM 1236 C C . ILE A 1 103 ? 2.31459 -7.48874 22.29225 1.000 45.04630 86 ILE A C 1
ATOM 1237 O O . ILE A 1 103 ? 1.74653 -6.45295 22.64564 1.000 41.79419 86 ILE A O 1
ATOM 1253 N N . GLY A 1 104 ? 3.52339 -7.49302 21.73308 1.000 45.45129 87 GLY A N 1
ATOM 1254 C CA . GLY A 1 104 ? 4.14826 -6.28113 21.24079 1.000 50.06864 87 GLY A CA 1
ATOM 1255 C C . GLY A 1 104 ? 4.81558 -6.58899 19.92096 1.000 46.18764 87 GLY A C 1
ATOM 1256 O O . GLY A 1 104 ? 4.68312 -7.70853 19.42569 1.000 42.97029 87 GLY A O 1
ATOM 1260 N N . THR A 1 105 ? 5.54933 -5.62819 19.35234 1.000 43.87068 88 THR A N 1
ATOM 1261 C CA . THR A 1 105 ? 6.06152 -5.80719 18.00070 1.000 46.16968 88 THR A CA 1
ATOM 1262 C C . THR A 1 105 ? 7.15084 -6.86526 17.93319 1.000 46.70472 88 THR A C 1
ATOM 1263 O O . THR A 1 105 ? 7.43344 -7.35873 16.83758 1.000 46.79806 88 THR A O 1
ATOM 1274 N N . GLY A 1 106 ? 7.73908 -7.24777 19.07192 1.000 46.92233 89 GLY A N 1
ATOM 1275 C CA . GLY A 1 106 ? 8.67596 -8.35479 19.09963 1.000 45.29570 89 GLY A CA 1
ATOM 1276 C C . GLY A 1 106 ? 8.03177 -9.72354 19.16614 1.000 48.64995 89 GLY A C 1
ATOM 1277 O O . GLY A 1 106 ? 8.72974 -10.73279 19.03947 1.000 47.81756 89 GLY A O 1
ATOM 1281 N N . SER A 1 107 ? 6.71851 -9.79682 19.33627 1.000 42.75160 90 SER A N 1
ATOM 1282 C CA . SER A 1 107 ? 6.07235 -11.10174 19.42853 1.000 43.29822 90 SER A CA 1
ATOM 1283 C C . SER A 1 107 ? 6.01981 -11.78048 18.05738 1.000 41.80267 90 SER A C 1
ATOM 1284 O O . SER A 1 107 ? 5.90151 -11.12602 17.01826 1.000 39.95940 90 SER A O 1
ATOM 1292 N N . LYS A 1 108 ? 6.08585 -13.11425 18.04859 1.000 40.06322 91 LYS A N 1
ATOM 1293 C CA . LYS A 1 108 ? 5.86216 -13.86026 16.81124 1.000 41.61405 91 LYS A CA 1
ATOM 1294 C C . LYS A 1 108 ? 4.35311 -14.07013 16.64267 1.000 36.97028 91 LYS A C 1
ATOM 1295 O O . LYS A 1 108 ? 3.71881 -14.76722 17.44286 1.000 38.08233 91 LYS A O 1
ATOM 1314 N N . VAL A 1 109 ? 3.77318 -13.48272 15.60190 1.000 38.58225 92 VAL A N 1
ATOM 1315 C CA . VAL A 1 109 ? 2.32175 -13.43149 15.45435 1.000 36.05877 92 VAL A CA 1
ATOM 1316 C C . VAL A 1 109 ? 1.97645 -14.29620 14.25272 1.000 34.83521 92 VAL A C 1
ATOM 1317 O O . VAL A 1 109 ? 2.33800 -13.95952 13.11719 1.000 36.88224 92 VAL A O 1
ATOM 1330 N N . ILE A 1 110 ? 1.33609 -15.45033 14.49152 1.000 34.18339 93 ILE A N 1
ATOM 1331 C CA . ILE A 1 110 ? 0.91752 -16.33532 13.40565 1.000 34.09578 93 ILE A CA 1
ATOM 1332 C C . ILE A 1 110 ? -0.57666 -16.13616 13.16633 1.000 34.67703 93 ILE A C 1
ATOM 1333 O O . ILE A 1 110 ? -1.38625 -16.27411 14.08886 1.000 35.11450 93 ILE A O 1
ATOM 1349 N N . LEU A 1 111 ? -0.96171 -15.82743 11.93404 1.000 35.27552 94 LEU A N 1
ATOM 1350 C CA . LEU A 1 111 ? -2.36909 -15.59113 11.62880 1.000 35.43795 94 LEU A CA 1
ATOM 1351 C C . LEU A 1 111 ? -2.92940 -16.78590 10.87113 1.000 36.50390 94 LEU A C 1
ATOM 1352 O O . LEU A 1 111 ? -2.27349 -17.32184 9.97073 1.000 38.04308 94 LEU A O 1
ATOM 1368 N N . LEU A 1 112 ? -4.15429 -17.17769 11.22684 1.000 34.83190 95 LEU A N 1
ATOM 1369 C CA . LEU A 1 112 ? -4.85621 -18.30817 10.61721 1.000 38.35683 95 LEU A CA 1
ATOM 1370 C C . LEU A 1 112 ? -6.21824 -17.82348 10.11553 1.000 38.10982 95 LEU A C 1
ATOM 1371 O O . LEU A 1 112 ? -7.07239 -17.43692 10.91708 1.000 35.23488 95 LEU A O 1
ATOM 1387 N N . ASP A 1 113 ? -6.43368 -17.84112 8.79650 1.000 38.31921 96 ASP A N 1
ATOM 1388 C CA . ASP A 1 113 ? -7.76066 -17.56548 8.24668 1.000 38.71590 96 ASP A CA 1
ATOM 1389 C C . ASP A 1 113 ? -8.25663 -18.86599 7.58731 1.000 40.89220 96 ASP A C 1
ATOM 1390 O O . ASP A 1 113 ? -7.68258 -19.94433 7.79379 1.000 39.39336 96 ASP A O 1
ATOM 1399 N N . ARG A 1 114 ? -9.28266 -18.76137 6.75042 1.000 40.07357 97 ARG A N 1
ATOM 1400 C CA . ARG A 1 114 ? -9.85728 -19.96890 6.17300 1.000 40.80911 97 ARG A CA 1
ATOM 1401 C C . ARG A 1 114 ? -8.99961 -20.54552 5.05156 1.000 42.02413 97 ARG A C 1
ATOM 1402 O O . ARG A 1 114 ? -8.78318 -21.76343 4.99633 1.000 42.04232 97 ARG A O 1
ATOM 1423 N N . TYR A 1 115 ? -8.55794 -19.70395 4.11252 1.000 40.52542 98 TYR A N 1
ATOM 1424 C CA . TYR A 1 115 ? -7.82499 -20.19132 2.94787 1.000 43.40857 98 TYR A CA 1
ATOM 1425 C C . TYR A 1 115 ? -6.45526 -19.55806 2.71439 1.000 41.70290 98 TYR A C 1
ATOM 1426 O O . TYR A 1 115 ? -5.71204 -20.05558 1.85654 1.000 44.16354 98 TYR A O 1
ATOM 1444 N N . GLY A 1 116 ? -6.10777 -18.47762 3.40845 1.000 44.36196 99 GLY A N 1
ATOM 1445 C CA . GLY A 1 116 ? -4.82241 -17.84343 3.23383 1.000 41.44920 99 GLY A CA 1
ATOM 1446 C C . GLY A 1 116 ? -4.92212 -16.35827 2.96014 1.000 40.71384 99 GLY A C 1
ATOM 1447 O O . GLY A 1 116 ? -4.41532 -15.53375 3.72943 1.000 41.58751 99 GLY A O 1
ATOM 1451 N N . PRO A 1 117 ? -5.60842 -15.98010 1.86629 1.000 41.43144 100 PRO A N 1
ATOM 1452 C CA . PRO A 1 117 ? -5.50580 -14.59006 1.38417 1.000 42.45455 100 PRO A CA 1
ATOM 1453 C C . PRO A 1 117 ? -6.05095 -13.52238 2.30993 1.000 44.14014 100 PRO A C 1
ATOM 1454 O O . PRO A 1 117 ? -5.55613 -12.38945 2.27720 1.000 40.80681 100 PRO A O 1
ATOM 1465 N N . GLN A 1 118 ? -7.05516 -13.82184 3.12652 1.000 43.28983 101 GLN A N 1
ATOM 1466 C CA . GLN A 1 118 ? -7.50385 -12.82259 4.08876 1.000 42.75042 101 GLN A CA 1
ATOM 1467 C C . GLN A 1 118 ? -6.46062 -12.57880 5.16376 1.000 42.10608 101 GLN A C 1
ATOM 1468 O O . GLN A 1 118 ? -6.25098 -11.43689 5.57620 1.000 37.45193 101 GLN A O 1
ATOM 1482 N N . ALA A 1 119 ? -5.87029 -13.65436 5.69893 1.000 39.66796 102 ALA A N 1
ATOM 1483 C CA . ALA A 1 119 ? -4.75478 -13.51064 6.63502 1.000 38.86698 102 ALA A CA 1
ATOM 1484 C C . ALA A 1 119 ? -3.60446 -12.71942 6.01242 1.000 37.11055 102 ALA A C 1
ATOM 1485 O O . ALA A 1 119 ? -2.96610 -11.90379 6.68653 1.000 39.63027 102 ALA A O 1
ATOM 1492 N N . GLU A 1 120 ? -3.31926 -12.94286 4.72819 1.000 38.06145 103 GLU A N 1
ATOM 1493 C CA . GLU A 1 120 ? -2.25307 -12.18475 4.07084 1.000 36.67472 103 GLU A CA 1
ATOM 1494 C C . GLU A 1 120 ? -2.53025 -10.68321 4.09881 1.000 41.62415 103 GLU A C 1
ATOM 1495 O O . GLU A 1 120 ? -1.61183 -9.88329 4.31902 1.000 37.57748 103 GLU A O 1
ATOM 1507 N N . ALA A 1 121 ? -3.78363 -10.27589 3.82089 1.000 39.52249 104 ALA A N 1
ATOM 1508 C CA . ALA A 1 121 ? -4.12817 -8.85081 3.84940 1.000 41.74628 104 ALA A CA 1
ATOM 1509 C C . ALA A 1 121 ? -3.95290 -8.27689 5.25240 1.000 37.70071 104 ALA A C 1
ATOM 1510 O O . ALA A 1 121 ? -3.40529 -7.18046 5.42257 1.000 40.09719 104 ALA A O 1
ATOM 1517 N N . VAL A 1 122 ? -4.40908 -9.00171 6.27137 1.000 38.34015 105 VAL A N 1
ATOM 1518 C CA . VAL A 1 122 ? -4.24978 -8.53123 7.64580 1.000 36.42305 105 VAL A CA 1
ATOM 1519 C C . VAL A 1 122 ? -2.77742 -8.47855 8.03088 1.000 41.30458 105 VAL A C 1
ATOM 1520 O O . VAL A 1 122 ? -2.31216 -7.50889 8.64395 1.000 37.36736 105 VAL A O 1
ATOM 1533 N N . ALA A 1 123 ? -2.03071 -9.56047 7.73992 1.000 37.02098 106 ALA A N 1
ATOM 1534 C CA . ALA A 1 123 ? -0.61239 -9.59932 8.08335 1.000 34.93723 106 ALA A CA 1
ATOM 1535 C C . ALA A 1 123 ? 0.12507 -8.40789 7.46831 1.000 38.04402 106 ALA A C 1
ATOM 1536 O O . ALA A 1 123 ? 0.98549 -7.79520 8.11486 1.000 40.07208 106 ALA A O 1
ATOM 1543 N N . ARG A 1 124 ? -0.19921 -8.06343 6.21442 1.000 38.94280 107 ARG A N 1
ATOM 1544 C CA . ARG A 1 124 ? 0.45722 -6.95435 5.50901 1.000 44.04854 107 ARG A CA 1
ATOM 1545 C C . ARG A 1 124 ? 0.24606 -5.62708 6.23635 1.000 46.75539 107 ARG A C 1
ATOM 1546 O O . ARG A 1 124 ? 1.18567 -4.84070 6.42559 1.000 42.00276 107 ARG A O 1
ATOM 1567 N N . GLU A 1 125 ? -0.98735 -5.37274 6.65911 1.000 41.49876 108 GLU A N 1
ATOM 1568 C CA . GLU A 1 125 ? -1.27563 -4.16587 7.41894 1.000 43.61946 108 GLU A CA 1
ATOM 1569 C C . GLU A 1 125 ? -0.64469 -4.19904 8.80183 1.000 45.43147 108 GLU A C 1
ATOM 1570 O O . GLU A 1 125 ? -0.20659 -3.15877 9.30143 1.000 44.84086 108 GLU A O 1
ATOM 1582 N N . LEU A 1 126 ? -0.59106 -5.37050 9.44136 1.000 42.04837 109 LEU A N 1
ATOM 1583 C CA . LEU A 1 126 ? 0.03180 -5.46134 10.75864 1.000 42.90466 109 LEU A CA 1
ATOM 1584 C C . LEU A 1 126 ? 1.53230 -5.20540 10.66561 1.000 41.84740 109 LEU A C 1
ATOM 1585 O O . LEU A 1 126 ? 2.12539 -4.56084 11.54296 1.000 42.83644 109 LEU A O 1
ATOM 1601 N N . ALA A 1 127 ? 2.17291 -5.68618 9.59705 1.000 43.48791 110 ALA A N 1
ATOM 1602 C CA . ALA A 1 127 ? 3.60672 -5.45950 9.45947 1.000 42.33918 110 ALA A CA 1
ATOM 1603 C C . ALA A 1 127 ? 3.92037 -3.97621 9.28473 1.000 49.66699 110 ALA A C 1
ATOM 1604 O O . ALA A 1 127 ? 4.97749 -3.50576 9.72067 1.000 47.03313 110 ALA A O 1
ATOM 1611 N N . LYS A 1 128 ? 3.03290 -3.22364 8.63520 1.000 47.52392 111 LYS A N 1
ATOM 1612 C CA . LYS A 1 128 ? 3.25769 -1.78632 8.51386 1.000 51.67631 111 LYS A CA 1
ATOM 1613 C C . LYS A 1 128 ? 3.27059 -1.07944 9.87026 1.000 53.95797 111 LYS A C 1
ATOM 1614 O O . LYS A 1 128 ? 3.88137 -0.00984 9.99896 1.000 54.17945 111 LYS A O 1
ATOM 1633 N N . LYS A 1 129 ? 2.62345 -1.64740 10.88327 1.000 48.19253 112 LYS A N 1
ATOM 1634 C CA . LYS A 1 129 ? 2.64595 -1.11111 12.24070 1.000 48.24902 112 LYS A CA 1
ATOM 1635 C C . LYS A 1 129 ? 3.89623 -1.50649 13.04586 1.000 51.03691 112 LYS A C 1
ATOM 1636 O O . LYS A 1 129 ? 3.91450 -1.32646 14.26947 1.000 52.67558 112 LYS A O 1
ATOM 1655 N N . GLY A 1 130 ? 4.93353 -2.03565 12.39899 1.000 48.15834 113 GLY A N 1
ATOM 1656 C CA . GLY A 1 130 ? 6.17751 -2.36454 13.07029 1.000 46.39726 113 GLY A CA 1
ATOM 1657 C C . GLY A 1 130 ? 6.28629 -3.78817 13.57839 1.000 46.19575 113 GLY A C 1
ATOM 1658 O O . GLY A 1 130 ? 7.30169 -4.12956 14.19596 1.000 47.53954 113 GLY A O 1
ATOM 1662 N N . TYR A 1 131 ? 5.28523 -4.63050 13.33704 1.000 43.26341 114 TYR A N 1
ATOM 1663 C CA . TYR A 1 131 ? 5.36065 -6.04476 13.69825 1.000 42.31093 114 TYR A CA 1
ATOM 1664 C C . TYR A 1 131 ? 6.23049 -6.75003 12.66886 1.000 42.96303 114 TYR A C 1
ATOM 1665 O O . TYR A 1 131 ? 5.79853 -7.01423 11.54689 1.000 43.24165 114 TYR A O 1
ATOM 1683 N N . SER A 1 132 ? 7.46292 -7.07153 13.05727 1.000 44.68896 115 SER A N 1
ATOM 1684 C CA . SER A 1 132 ? 8.44079 -7.62504 12.13131 1.000 46.26019 115 SER A CA 1
ATOM 1685 C C . SER A 1 132 ? 8.44737 -9.15409 12.09751 1.000 48.49329 115 SER A C 1
ATOM 1686 O O . SER A 1 132 ? 9.18031 -9.73409 11.28880 1.000 44.20883 115 SER A O 1
ATOM 1694 N N . ARG A 1 133 ? 7.63787 -9.81932 12.92407 1.000 45.59752 116 ARG A N 1
ATOM 1695 C CA . ARG A 1 133 ? 7.62507 -11.27864 12.99791 1.000 45.93927 116 ARG A CA 1
ATOM 1696 C C . ARG A 1 133 ? 6.19535 -11.78528 12.83049 1.000 40.87098 116 ARG A C 1
ATOM 1697 O O . ARG A 1 133 ? 5.69753 -12.57490 13.62928 1.000 39.43344 116 ARG A O 1
ATOM 1718 N N . VAL A 1 134 ? 5.53928 -11.35640 11.75205 1.000 44.44961 117 VAL A N 1
ATOM 1719 C CA . VAL A 1 134 ? 4.19166 -11.81538 11.42739 1.000 39.67403 117 VAL A CA 1
ATOM 1720 C C . VAL A 1 134 ? 4.26753 -12.88062 10.33911 1.000 39.95630 117 VAL A C 1
ATOM 1721 O O . VAL A 1 134 ? 4.92611 -12.68215 9.30818 1.000 36.56900 117 VAL A O 1
ATOM 1734 N N . TYR A 1 135 ? 3.53693 -13.98571 10.53701 1.000 37.85041 118 TYR A N 1
ATOM 1735 C CA . TYR A 1 135 ? 3.48566 -15.08736 9.58110 1.000 38.42900 118 TYR A CA 1
ATOM 1736 C C . TYR A 1 135 ? 2.04450 -15.50493 9.31691 1.000 37.18479 118 TYR A C 1
ATOM 1737 O O . TYR A 1 135 ? 1.20846 -15.49803 10.22426 1.000 40.21886 118 TYR A O 1
ATOM 1755 N N . VAL A 1 136 ? 1.76652 -15.90100 8.07983 1.000 35.58961 119 VAL A N 1
ATOM 1756 C CA . VAL A 1 136 ? 0.45646 -16.41308 7.69805 1.000 37.02414 119 VAL A CA 1
ATOM 1757 C C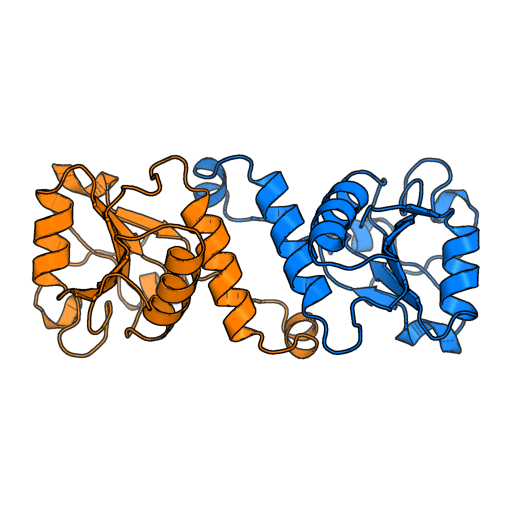 . VAL A 1 136 ? 0.56418 -17.92787 7.53055 1.000 37.60192 119 VAL A C 1
ATOM 1758 O O . VAL A 1 136 ? 1.49923 -18.41436 6.88466 1.000 36.46408 119 VAL A O 1
ATOM 1771 N N . VAL A 1 137 ? -0.40177 -18.66846 8.07728 1.000 35.07673 120 VAL A N 1
ATOM 1772 C CA . VAL A 1 137 ? -0.42861 -20.12216 7.86321 1.000 37.91046 120 VAL A CA 1
ATOM 1773 C C . VAL A 1 137 ? -0.78209 -20.39840 6.40559 1.000 38.14180 120 VAL A C 1
ATOM 1774 O O . VAL A 1 137 ? -1.85334 -20.01340 5.91820 1.000 36.39790 120 VAL A O 1
ATOM 1787 N N . THR A 1 138 ? 0.12381 -21.05283 5.69132 1.000 33.91630 121 THR A N 1
ATOM 1788 C CA . THR A 1 138 ? -0.11586 -21.35674 4.28696 1.000 37.39762 121 THR A CA 1
ATOM 1789 C C . THR A 1 138 ? -1.34118 -22.25584 4.15251 1.000 40.22609 121 THR A C 1
ATOM 1790 O O . THR A 1 138 ? -1.47566 -23.24705 4.87323 1.000 39.51172 121 THR A O 1
ATOM 1801 N N . GLY A 1 139 ? -2.22465 -21.93177 3.21057 1.000 40.73912 122 GLY A N 1
ATOM 1802 C CA . GLY A 1 139 ? -3.42051 -22.73596 3.04565 1.000 39.64780 122 GLY A CA 1
ATOM 1803 C C . GLY A 1 139 ? -4.51278 -22.45973 4.06260 1.000 45.04774 122 GLY A C 1
ATOM 1804 O O . GLY A 1 139 ? -5.60553 -23.03212 3.94901 1.000 43.06519 122 GLY A O 1
ATOM 1808 N N . GLY A 1 140 ? -4.25476 -21.61929 5.05806 1.000 40.43778 123 GLY A N 1
ATOM 1809 C CA . GLY A 1 140 ? -5.23302 -21.39798 6.11240 1.000 39.06983 123 GLY A CA 1
ATOM 1810 C C . GLY A 1 140 ? -5.68375 -22.68630 6.78654 1.000 43.17547 123 GLY A C 1
ATOM 1811 O O . GLY A 1 140 ? -4.94448 -23.67194 6.90007 1.000 36.72637 123 GLY A O 1
ATOM 1815 N N . PHE A 1 141 ? -6.93940 -22.67322 7.23727 1.000 40.02305 124 PHE A N 1
ATOM 1816 C CA . PHE A 1 141 ? -7.49947 -23.81266 7.95749 1.000 39.79269 124 PHE A CA 1
ATOM 1817 C C . PHE A 1 141 ? -8.00924 -24.86746 6.98815 1.000 43.16049 124 PHE A C 1
ATOM 1818 O O . PHE A 1 141 ? -7.76269 -26.06521 7.18326 1.000 41.57903 124 PHE A O 1
ATOM 1835 N N . ASP A 1 142 ? -8.68932 -24.43540 5.92474 1.000 40.73260 125 ASP A N 1
ATOM 1836 C CA . ASP A 1 142 ? -9.37424 -25.33321 5.00205 1.000 45.74383 125 ASP A CA 1
ATOM 1837 C C . ASP A 1 142 ? -8.70323 -25.47290 3.64655 1.000 46.45399 125 ASP A C 1
ATOM 1838 O O . ASP A 1 142 ? -9.08057 -26.36863 2.88212 1.000 48.31431 125 ASP A O 1
ATOM 1847 N N . GLY A 1 143 ? -7.74770 -24.61601 3.32070 1.000 43.84679 126 GLY A N 1
ATOM 1848 C CA . GLY A 1 143 ? -7.17521 -24.58431 1.99532 1.000 48.64901 126 GLY A CA 1
ATOM 1849 C C . GLY A 1 143 ? -6.13076 -25.66103 1.76147 1.000 48.43294 126 GLY A C 1
ATOM 1850 O O . GLY A 1 143 ? -5.93370 -26.58486 2.55288 1.000 45.76536 126 GLY A O 1
ATOM 1854 N N . ARG A 1 144 ? -5.48448 -25.54854 0.60344 1.000 51.01028 127 ARG A N 1
ATOM 1855 C CA . ARG A 1 144 ? -4.53353 -26.56155 0.17330 1.000 52.83326 127 ARG A CA 1
ATOM 1856 C C . ARG A 1 144 ? -3.35937 -26.64119 1.13613 1.000 47.47431 127 ARG A C 1
ATOM 1857 O O . ARG A 1 144 ? -2.71756 -25.63179 1.44200 1.000 46.41638 127 ARG A O 1
ATOM 1878 N N . ALA A 1 145 ? -3.06277 -27.85141 1.59465 1.000 45.39148 128 ALA A N 1
ATOM 1879 C CA . ALA A 1 145 ? -1.98753 -28.08069 2.55413 1.000 47.10281 128 ALA A CA 1
ATOM 1880 C C . ALA A 1 145 ? -2.16227 -27.26682 3.83743 1.000 44.70584 128 ALA A C 1
ATOM 1881 O O . ALA A 1 145 ? -1.19195 -27.07022 4.58636 1.000 44.85952 128 ALA A O 1
ATOM 1888 N N . GLY A 1 146 ? -3.37254 -26.76600 4.10236 1.000 42.74370 129 GLY A N 1
ATOM 1889 C CA . GLY A 1 146 ? -3.64373 -26.00442 5.30098 1.000 39.39582 129 GLY A CA 1
ATOM 1890 C C . GLY A 1 146 ? -3.77235 -26.91577 6.49965 1.000 39.87461 129 GLY A C 1
ATOM 1891 O O . GLY A 1 146 ? -3.36406 -28.07891 6.47787 1.000 38.10873 129 GLY A O 1
ATOM 1895 N N . TRP A 1 147 ? -4.37467 -26.37467 7.56076 1.000 37.42603 130 TRP A N 1
ATOM 1896 C CA . TRP A 1 147 ? -4.43571 -27.08100 8.83560 1.000 39.69157 130 TRP A CA 1
ATOM 1897 C C . TRP A 1 147 ? -5.08233 -28.46016 8.70620 1.000 41.36169 130 TRP A C 1
ATOM 1898 O O . TRP A 1 147 ? -4.47234 -29.47626 9.05148 1.000 42.57274 130 TRP A O 1
ATOM 1919 N N . ILE A 1 148 ? -6.33090 -28.51162 8.23776 1.000 43.48099 131 ILE A N 1
ATOM 1920 C CA . ILE A 1 148 ? -7.02983 -29.79178 8.14923 1.000 41.86526 131 ILE A CA 1
ATOM 1921 C C . ILE A 1 148 ? -6.26886 -30.74386 7.23100 1.000 45.88502 131 ILE A C 1
ATOM 1922 O O . ILE A 1 148 ? -6.07866 -31.92990 7.54041 1.000 48.51335 131 ILE A O 1
ATOM 1938 N N . GLN A 1 149 ? -5.80164 -30.21884 6.09182 1.000 46.88067 132 GLN A N 1
ATOM 1939 C CA . GLN A 1 149 ? -5.13383 -31.01292 5.06779 1.000 47.01784 132 GLN A CA 1
ATOM 1940 C C . GLN A 1 149 ? -3.80506 -31.55267 5.56871 1.000 48.35855 132 GLN A C 1
ATOM 1941 O O . GLN A 1 149 ? -3.34298 -32.59632 5.09861 1.000 50.39929 132 GLN A O 1
ATOM 1955 N N . SER A 1 150 ? -3.14924 -30.83283 6.47856 1.000 43.72729 133 SER A N 1
ATOM 1956 C CA . SER A 1 150 ? -1.87908 -31.26449 7.02872 1.000 44.95672 133 SER A CA 1
ATOM 1957 C C . SER A 1 150 ? -2.05932 -32.39221 8.03482 1.000 44.03108 133 SER A C 1
ATOM 1958 O O . SER A 1 150 ? -1.07136 -32.84068 8.62149 1.000 43.52387 133 SER A O 1
ATOM 1966 N N . LYS A 1 151 ? -3.30177 -32.82290 8.28821 1.000 45.47883 134 LYS A N 1
ATOM 1967 C CA . LYS A 1 151 ? -3.57589 -33.89499 9.24247 1.000 48.52032 134 LYS A CA 1
ATOM 1968 C C . LYS A 1 151 ? -3.18120 -33.47663 10.65990 1.000 49.88953 134 LYS A C 1
ATOM 1969 O O . LYS A 1 151 ? -2.59981 -34.25119 11.42395 1.000 44.78841 134 LYS A O 1
ATOM 1988 N N . LEU A 1 152 ? -3.49628 -32.23199 11.01754 1.000 46.83274 135 LEU A N 1
ATOM 1989 C CA . LEU A 1 152 ? -3.44604 -31.79324 12.40351 1.000 43.13058 135 LEU A CA 1
ATOM 1990 C C . LEU A 1 152 ? -4.83606 -31.98245 13.01313 1.000 46.14266 135 LEU A C 1
ATOM 1991 O O . LEU A 1 152 ? -5.82611 -32.15510 12.29754 1.000 49.58383 135 LEU A O 1
ATOM 2007 N N . GLN A 1 153 ? -4.91725 -31.92351 14.34123 1.000 46.26449 136 GLN A N 1
ATOM 2008 C CA . GLN A 1 153 ? -6.19378 -32.19830 14.98780 1.000 45.59649 136 GLN A CA 1
ATOM 2009 C C . GLN A 1 153 ? -7.02582 -30.93199 15.06745 1.000 48.31187 136 GLN A C 1
ATOM 2010 O O . GLN A 1 153 ? -6.50495 -29.82079 15.20943 1.000 49.11725 136 GLN A O 1
ATOM 2024 N N . ILE A 1 154 ? -8.33816 -31.12228 15.01843 1.000 47.87312 137 ILE A N 1
ATOM 2025 C CA . ILE A 1 154 ? -9.30611 -30.04258 15.06887 1.000 47.43139 137 ILE A CA 1
ATOM 2026 C C . ILE A 1 154 ? -10.37166 -30.45351 16.06734 1.000 49.80171 137 ILE A C 1
ATOM 2027 O O . ILE A 1 154 ? -10.51568 -31.62905 16.40899 1.000 51.19442 137 ILE A O 1
ATOM 2043 N N . LYS A 1 155 ? -11.10629 -29.46487 16.55123 1.000 49.12128 138 LYS A N 1
ATOM 2044 C CA . LYS A 1 155 ? -12.19571 -29.69791 17.47739 1.000 54.51968 138 LYS A CA 1
ATOM 2045 C C . LYS A 1 155 ? -13.33648 -28.72786 17.14513 1.000 51.46049 138 LYS A C 1
ATOM 2046 O O . LYS A 1 155 ? -13.10515 -27.70014 16.51690 1.000 51.91460 138 LYS A O 1
ATOM 2065 N N . PRO A 1 156 ? -14.54141 -29.03393 17.62201 1.000 54.41603 139 PRO A N 1
ATOM 2066 C CA . PRO A 1 156 ? -15.68684 -28.16555 17.28562 1.000 51.65133 139 PRO A CA 1
ATOM 2067 C C . PRO A 1 156 ? -15.52376 -26.76968 17.86324 1.000 59.44237 139 PRO A C 1
ATOM 2068 O O . PRO A 1 156 ? -14.84365 -26.55422 18.86864 1.000 61.24101 139 PRO A O 1
ATOM 2079 N N . PHE A 1 157 ? -16.15926 -25.80780 17.21282 1.000 57.18514 140 PHE A N 1
ATOM 2080 C CA . PHE A 1 157 ? -16.07403 -24.43741 17.68226 1.000 60.14107 140 PHE A CA 1
ATOM 2081 C C . PHE A 1 157 ? -17.02293 -24.21899 18.84964 1.000 73.60180 140 PHE A C 1
ATOM 2082 O O . PHE A 1 157 ? -18.20530 -24.55590 18.76270 1.000 77.62809 140 PHE A O 1
ATOM 2099 N N . THR A 1 158 ? -16.50970 -23.63807 19.92924 1.000 89.85353 141 THR A N 1
ATOM 2100 C CA . THR A 1 158 ? -17.32367 -23.30302 21.09842 1.000 96.09547 141 THR A CA 1
ATOM 2101 C C . THR A 1 158 ? -16.90445 -21.93563 21.64568 1.000 89.93100 141 THR A C 1
ATOM 2102 O O . THR A 1 158 ? -17.41322 -20.89134 21.21402 1.000 84.25332 141 THR A O 1
ATOM 2113 N N . GLY B 1 18 ? -7.10694 19.96356 18.63748 1.000 70.99258 1 GLY B N 1
ATOM 2114 C CA . GLY B 1 18 ? -7.23272 18.54165 18.19513 1.000 68.75338 1 GLY B CA 1
ATOM 2115 C C . GLY B 1 18 ? -7.88340 18.41449 16.82618 1.000 65.45706 1 GLY B C 1
ATOM 2116 O O . GLY B 1 18 ? -7.57614 17.51473 16.04883 1.000 71.30743 1 GLY B O 1
ATOM 2120 N N . TYR B 1 19 ? -8.80711 19.32493 16.54102 1.000 60.05019 2 TYR B N 1
ATOM 2121 C CA . TYR B 1 19 ? -9.53302 19.35784 15.27722 1.000 56.35505 2 TYR B CA 1
ATOM 2122 C C . TYR B 1 19 ? -9.82932 20.82708 14.98585 1.000 59.51002 2 TYR B C 1
ATOM 2123 O O . TYR B 1 19 ? -9.34995 21.71731 15.69558 1.000 61.44260 2 TYR B O 1
ATOM 2141 N N . ALA B 1 20 ? -10.62823 21.08286 13.94026 1.000 56.30522 3 ALA B N 1
ATOM 2142 C CA . ALA B 1 20 ? -10.78804 22.45076 13.44397 1.000 61.60301 3 ALA B CA 1
ATOM 2143 C C . ALA B 1 20 ? -11.56753 23.32182 14.42021 1.000 61.54370 3 ALA B C 1
ATOM 2144 O O . ALA B 1 20 ? -11.34638 24.53952 14.47226 1.000 62.45392 3 ALA B O 1
ATOM 2151 N N . GLY B 1 21 ? -12.48408 22.73479 15.17705 1.000 61.76156 4 GLY B N 1
ATOM 2152 C CA . GLY B 1 21 ? -13.17462 23.46597 16.22240 1.000 66.49593 4 GLY B CA 1
ATOM 2153 C C . GLY B 1 21 ? -14.58324 22.95176 16.44862 1.000 60.80519 4 GLY B C 1
ATOM 2154 O O . GLY B 1 21 ? -15.03040 21.98258 15.84551 1.000 55.09144 4 GLY B O 1
ATOM 2158 N N . GLU B 1 22 ? -15.27194 23.62629 17.35864 1.000 58.27660 5 GLU B N 1
ATOM 2159 C CA . GLU B 1 22 ? -16.64327 23.29207 17.70248 1.000 61.42256 5 GLU B CA 1
ATOM 2160 C C . GLU B 1 22 ? -17.58707 24.16495 16.89437 1.000 52.72652 5 GLU B C 1
ATOM 2161 O O . GLU B 1 22 ? -17.18306 25.18385 16.33684 1.000 54.05573 5 GLU B O 1
ATOM 2173 N N . ILE B 1 23 ? -18.84963 23.74573 16.83505 1.000 46.36643 6 ILE B N 1
ATOM 2174 C CA . ILE B 1 23 ? -19.87198 24.38690 16.01456 1.000 49.34885 6 ILE B CA 1
ATOM 2175 C C . ILE B 1 23 ? -21.22448 24.10565 16.64848 1.000 46.44961 6 ILE B C 1
ATOM 2176 O O . ILE B 1 23 ? -21.49328 22.97231 17.06182 1.000 43.03919 6 ILE B O 1
ATOM 2192 N N . THR B 1 24 ? -22.05650 25.13765 16.79451 1.000 43.97301 7 THR B N 1
ATOM 2193 C CA . THR B 1 24 ? -23.38090 24.91508 17.35394 1.000 42.27644 7 THR B CA 1
ATOM 2194 C C . THR B 1 24 ? -24.23253 24.13503 16.35252 1.000 39.57771 7 THR B C 1
ATOM 2195 O O . THR B 1 24 ? -23.97616 24.13648 15.14245 1.000 39.31315 7 THR B O 1
ATOM 2206 N N . ALA B 1 25 ? -25.28122 23.48809 16.86609 1.000 40.78279 8 ALA B N 1
ATOM 2207 C CA . ALA B 1 25 ? -26.20091 22.76196 15.99209 1.000 40.75338 8 ALA B CA 1
ATOM 2208 C C . ALA B 1 25 ? -26.83306 23.66676 14.93362 1.000 42.23507 8 ALA B C 1
ATOM 2209 O O . ALA B 1 25 ? -26.98238 23.26031 13.77546 1.000 41.48966 8 ALA B O 1
ATOM 2216 N N . ALA B 1 26 ? -27.25595 24.88436 15.31595 1.000 41.33295 9 ALA B N 1
ATOM 2217 C CA . ALA B 1 26 ? -27.88787 25.78745 14.35181 1.000 39.38342 9 ALA B CA 1
ATOM 2218 C C . ALA B 1 26 ? -26.92583 26.15947 13.22705 1.000 39.94742 9 ALA B C 1
ATOM 2219 O O . ALA B 1 26 ? -27.33160 26.26483 12.06404 1.000 38.85432 9 ALA B O 1
ATOM 2226 N N . VAL B 1 27 ? -25.65323 26.39972 13.55982 1.000 40.53446 10 VAL B N 1
ATOM 2227 C CA . VAL B 1 27 ? -24.65288 26.73625 12.54513 1.000 42.59011 10 VAL B CA 1
ATOM 2228 C C . VAL B 1 27 ? -24.28906 25.50116 11.72628 1.000 43.43614 10 VAL B C 1
ATOM 2229 O O . VAL B 1 27 ? -24.00650 25.59974 10.52202 1.000 42.77928 10 VAL B O 1
ATOM 2242 N N . ALA B 1 28 ? -24.30799 24.32539 12.35008 1.000 38.81745 11 ALA B N 1
ATOM 2243 C CA . ALA B 1 28 ? -24.10756 23.09671 11.58563 1.000 41.37454 11 ALA B CA 1
ATOM 2244 C C . ALA B 1 28 ? -25.19150 22.95600 10.52131 1.000 40.44738 11 ALA B C 1
ATOM 2245 O O . ALA B 1 28 ? -24.90459 22.66209 9.35455 1.000 38.74635 11 ALA B O 1
ATOM 2252 N N . LEU B 1 29 ? -26.44653 23.20933 10.90432 1.000 41.33117 12 LEU B N 1
ATOM 2253 C CA . LEU B 1 29 ? -27.55207 23.16923 9.94990 1.000 40.20239 12 LEU B CA 1
ATOM 2254 C C . LEU B 1 29 ? -27.32748 24.16373 8.82506 1.000 42.77144 12 LEU B C 1
ATOM 2255 O O . LEU B 1 29 ? -27.44828 23.82694 7.64073 1.000 40.88827 12 LEU B O 1
ATOM 2271 N N . ASP B 1 30 ? -27.01479 25.41139 9.18204 1.000 42.18403 13 ASP B N 1
ATOM 2272 C CA . ASP B 1 30 ? -26.75345 26.42293 8.16748 1.000 41.64266 13 ASP B CA 1
ATOM 2273 C C . ASP B 1 30 ? -25.62942 26.00609 7.23015 1.000 42.89089 13 ASP B C 1
ATOM 2274 O O . ASP B 1 30 ? -25.69423 26.25530 6.02134 1.000 43.97985 13 ASP B O 1
ATOM 2283 N N . THR B 1 31 ? -24.57718 25.38830 7.77356 1.000 40.97859 14 THR B N 1
ATOM 2284 C CA . THR B 1 31 ? -23.41415 25.03213 6.96304 1.000 43.14392 14 THR B CA 1
ATOM 2285 C C . THR B 1 31 ? -23.73209 23.91185 5.97646 1.000 43.33333 14 THR B C 1
ATOM 2286 O O . THR B 1 31 ? -23.35354 23.98661 4.80097 1.000 42.36303 14 THR B O 1
ATOM 2297 N N . VAL B 1 32 ? -24.45625 22.88330 6.41404 1.000 39.39653 15 VAL B N 1
ATOM 2298 C CA . VAL B 1 32 ? -24.67680 21.78232 5.49485 1.000 43.75177 15 VAL B CA 1
ATOM 2299 C C . VAL B 1 32 ? -25.67950 22.19383 4.43273 1.000 47.92590 15 VAL B C 1
ATOM 2300 O O . VAL B 1 32 ? -25.72677 21.59384 3.35550 1.000 50.14798 15 VAL B O 1
ATOM 2313 N N . VAL B 1 33 ? -26.47559 23.23705 4.69093 1.000 48.21124 16 VAL B N 1
ATOM 2314 C CA . VAL B 1 33 ? -27.36944 23.74088 3.65731 1.000 45.11269 16 VAL B CA 1
ATOM 2315 C C . VAL B 1 33 ? -26.60928 24.58107 2.64377 1.000 47.83403 16 VAL B C 1
ATOM 2316 O O . VAL B 1 33 ? -26.85536 24.48980 1.43459 1.000 51.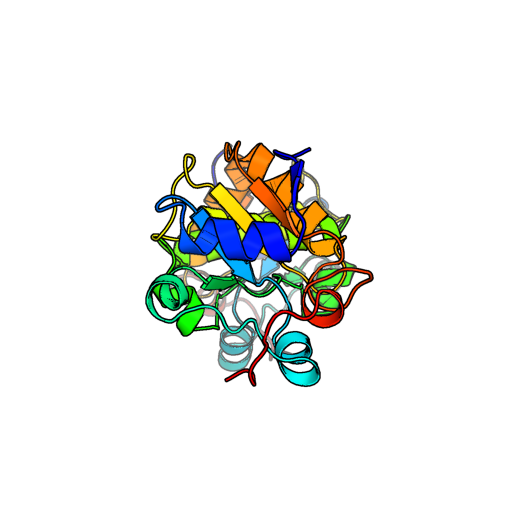09677 16 VAL B O 1
ATOM 2329 N N . ASN B 1 34 ? -25.71201 25.44241 3.11508 1.000 48.11445 17 ASN B N 1
ATOM 2330 C CA . ASN B 1 34 ? -25.19284 26.50495 2.26913 1.000 51.81086 17 ASN B CA 1
ATOM 2331 C C . ASN B 1 34 ? -23.74936 26.32818 1.84490 1.000 53.04167 17 ASN B C 1
ATOM 2332 O O . ASN B 1 34 ? -23.29450 27.07910 0.97541 1.000 58.03329 17 ASN B O 1
ATOM 2343 N N . ASP B 1 35 ? -23.03129 25.37399 2.41887 1.000 49.40703 18 ASP B N 1
ATOM 2344 C CA . ASP B 1 35 ? -21.63875 25.13893 2.07370 1.000 48.26690 18 ASP B CA 1
ATOM 2345 C C . ASP B 1 35 ? -21.55367 23.87056 1.24927 1.000 49.81844 18 ASP B C 1
ATOM 2346 O O . ASP B 1 35 ? -21.68355 22.76950 1.81065 1.000 50.70148 18 ASP B O 1
ATOM 2355 N N . PRO B 1 36 ? -21.35013 23.96093 -0.06720 1.000 55.86183 19 PRO B N 1
ATOM 2356 C CA . PRO B 1 36 ? -21.32433 22.73039 -0.88327 1.000 55.64006 19 PRO B CA 1
ATOM 2357 C C . PRO B 1 36 ? -20.29014 21.70156 -0.45936 1.000 59.87023 19 PRO B C 1
ATOM 2358 O O . PRO B 1 36 ? -20.48008 20.50625 -0.72456 1.000 62.07449 19 PRO B O 1
ATOM 2369 N N . SER B 1 37 ? -19.20003 22.11070 0.17814 1.000 54.90305 20 SER B N 1
ATOM 2370 C CA . SER B 1 37 ? -18.15095 21.16836 0.54860 1.000 59.54230 20 SER B CA 1
ATOM 2371 C C . SER B 1 37 ? -18.37530 20.54459 1.92102 1.000 57.38943 20 SER B C 1
ATOM 2372 O O . SER B 1 37 ? -17.52381 19.78229 2.39284 1.000 55.14619 20 SER B O 1
ATOM 2380 N N . ALA B 1 38 ? -19.48722 20.84268 2.57632 1.000 51.90056 21 ALA B N 1
ATOM 2381 C CA . ALA B 1 38 ? -19.70902 20.36545 3.92930 1.000 51.90831 21 ALA B CA 1
ATOM 2382 C C . ALA B 1 38 ? -20.57203 19.11249 3.92467 1.000 46.22270 21 ALA B C 1
ATOM 2383 O O . ALA B 1 38 ? -21.41073 18.92190 3.04208 1.000 50.64040 21 ALA B O 1
ATOM 2390 N N . VAL B 1 39 ? -20.37836 18.27182 4.94466 1.000 42.27469 22 VAL B N 1
ATOM 2391 C CA . VAL B 1 39 ? -21.25236 17.13893 5.21513 1.000 44.04645 22 VAL B CA 1
ATOM 2392 C C . VAL B 1 39 ? -21.47782 17.07974 6.72077 1.000 41.52398 22 VAL B C 1
ATOM 2393 O O . VAL B 1 39 ? -20.60081 17.44169 7.51289 1.000 42.16411 22 VAL B O 1
ATOM 2406 N N . LEU B 1 40 ? -22.62596 16.53722 7.10990 1.000 40.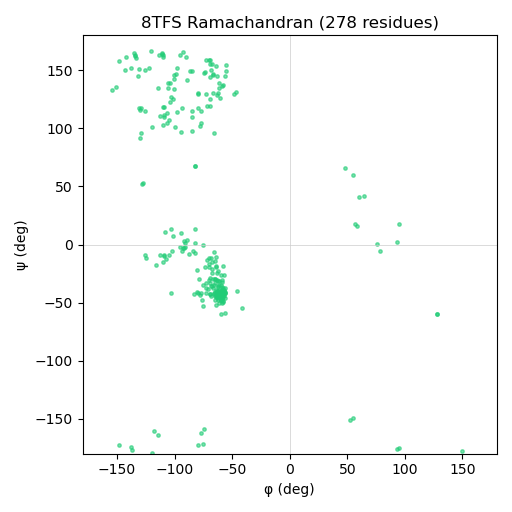76053 23 LEU B N 1
ATOM 2407 C CA . LEU B 1 40 ? -22.94200 16.23249 8.50004 1.000 41.19439 23 LEU B CA 1
ATOM 2408 C C . LEU B 1 40 ? -22.95206 14.71241 8.65126 1.000 42.08417 23 LEU B C 1
ATOM 2409 O O . LEU B 1 40 ? -23.77433 14.03206 8.02727 1.000 44.94583 23 LEU B O 1
ATOM 2425 N N . ILE B 1 41 ? -22.06076 14.18421 9.48948 1.000 41.98821 24 ILE B N 1
ATOM 2426 C CA . ILE B 1 41 ? -21.94346 12.74417 9.69434 1.000 37.19695 24 ILE B CA 1
ATOM 2427 C C . ILE B 1 41 ? -22.46415 12.41293 11.09024 1.000 37.35066 24 ILE B C 1
ATOM 2428 O O . ILE B 1 41 ? -21.85595 12.75898 12.11232 1.000 40.28189 24 ILE B O 1
ATOM 2444 N N . ASP B 1 42 ? -23.60684 11.75338 11.12826 1.000 37.88252 25 ASP B N 1
ATOM 2445 C CA . ASP B 1 42 ? -24.17678 11.25010 12.36613 1.000 41.05670 25 ASP B CA 1
ATOM 2446 C C . ASP B 1 42 ? -23.45715 9.95812 12.73713 1.000 41.81027 25 ASP B C 1
ATOM 2447 O O . ASP B 1 42 ? -23.48616 8.99664 11.96768 1.000 42.48561 25 ASP B O 1
ATOM 2456 N N . VAL B 1 43 ? -22.78055 9.94253 13.88603 1.000 40.10532 26 VAL B N 1
ATOM 2457 C CA . VAL B 1 43 ? -22.01702 8.76763 14.29950 1.000 40.51719 26 VAL B CA 1
ATOM 2458 C C . VAL B 1 43 ? -22.68728 8.05241 15.45894 1.000 41.11970 26 VAL B C 1
ATOM 2459 O O . VAL B 1 43 ? -22.09698 7.14136 16.04459 1.000 44.65623 26 VAL B O 1
ATOM 2472 N N . ARG B 1 44 ? -23.92605 8.41496 15.78542 1.000 41.88407 27 ARG B N 1
ATOM 2473 C CA . ARG B 1 44 ? -24.61561 7.76951 16.89130 1.000 41.74004 27 ARG B CA 1
ATOM 2474 C C . ARG B 1 44 ? -24.92247 6.31507 16.54711 1.000 41.61970 27 ARG B C 1
ATOM 2475 O O . ARG B 1 44 ? -25.03776 5.93900 15.37803 1.000 43.76864 27 ARG B O 1
ATOM 2496 N N . ALA B 1 45 ? -25.07473 5.50249 17.58621 1.000 45.28279 28 ALA B N 1
ATOM 2497 C CA . ALA B 1 45 ? -25.42990 4.10482 17.39453 1.000 50.73304 28 ALA B CA 1
ATOM 2498 C C . ALA B 1 45 ? -26.86455 3.99174 16.88982 1.000 52.37276 28 ALA B C 1
ATOM 2499 O O . ALA B 1 45 ? -27.68599 4.89031 17.08324 1.000 48.04018 28 ALA B O 1
ATOM 2506 N N . ALA B 1 46 ? -27.18358 2.85746 16.26264 1.000 51.66891 29 ALA B N 1
ATOM 2507 C CA . ALA B 1 46 ? -28.55465 2.66346 15.78925 1.000 53.20423 29 ALA B CA 1
ATOM 2508 C C . ALA B 1 46 ? -29.56391 2.78902 16.93034 1.000 59.85447 29 ALA B C 1
ATOM 2509 O O . ALA B 1 46 ? -30.61911 3.41729 16.77525 1.000 59.27578 29 ALA B O 1
ATOM 2516 N N . ARG B 1 47 ? -29.25802 2.21418 18.09030 1.000 53.87393 30 ARG B N 1
ATOM 2517 C CA . ARG B 1 47 ? -30.17477 2.33308 19.21741 1.000 63.19104 30 ARG B CA 1
ATOM 2518 C C . ARG B 1 47 ? -30.37999 3.79107 19.63674 1.000 56.79292 30 ARG B C 1
ATOM 2519 O O . ARG B 1 47 ? -31.44466 4.14042 20.15757 1.000 59.26300 30 ARG B O 1
ATOM 2540 N N . GLU B 1 48 ? -29.36392 4.64491 19.46234 1.000 55.42998 31 GLU B N 1
ATOM 2541 C CA . GLU B 1 48 ? -29.47073 6.05192 19.86141 1.000 52.24054 31 GLU B CA 1
ATOM 2542 C C . GLU B 1 48 ? -30.28188 6.86035 18.85792 1.000 56.40333 31 GLU B C 1
ATOM 2543 O O . GLU B 1 48 ? -31.11796 7.68593 19.25561 1.000 52.96733 31 GLU B O 1
ATOM 2555 N N . LYS B 1 49 ? -30.06684 6.62945 17.55241 1.000 54.64837 32 LYS B N 1
ATOM 2556 C CA . LYS B 1 49 ? -30.84114 7.31854 16.51359 1.000 56.93896 32 LYS B CA 1
ATOM 2557 C C . LYS B 1 49 ? -32.31505 6.94922 16.58667 1.000 68.29961 32 LYS B C 1
ATOM 2558 O O . LYS B 1 49 ? -33.17991 7.63290 16.00198 1.000 59.74442 32 LYS B O 1
ATOM 2577 N N . GLU B 1 50 ? -32.60411 5.93818 17.38719 1.000 67.41980 33 GLU B N 1
ATOM 2578 C CA . GLU B 1 50 ? -33.87038 5.24982 17.42609 1.000 73.76698 33 GLU B CA 1
ATOM 2579 C C . GLU B 1 50 ? -34.69631 5.66290 18.61919 1.000 67.55758 33 GLU B C 1
ATOM 2580 O O . GLU B 1 50 ? -35.90222 5.89340 18.48754 1.000 67.19924 33 GLU B O 1
ATOM 2592 N N . ALA B 1 51 ? -34.03241 5.80251 19.77253 1.000 60.21716 34 ALA B N 1
ATOM 2593 C CA . ALA B 1 51 ? -34.65718 6.42331 20.93154 1.000 66.63057 34 ALA B CA 1
ATOM 2594 C C . ALA B 1 51 ? -34.95391 7.89654 20.67335 1.000 60.11346 34 ALA B C 1
ATOM 2595 O O . ALA B 1 51 ? -35.98035 8.41308 21.12683 1.000 59.62824 34 ALA B O 1
ATOM 2602 N N . SER B 1 52 ? -34.09424 8.58545 19.91508 1.000 59.49596 35 SER B N 1
ATOM 2603 C CA . SER B 1 52 ? -34.16209 10.03975 19.84700 1.000 60.02007 35 SER B CA 1
ATOM 2604 C C . SER B 1 52 ? -34.49644 10.61541 18.47910 1.000 53.23953 35 SER B C 1
ATOM 2605 O O . SER B 1 52 ? -34.80733 11.80400 18.40477 1.000 52.31166 35 SER B O 1
ATOM 2613 N N . GLY B 1 53 ? -34.36217 9.86065 17.39747 1.000 56.62228 36 GLY B N 1
ATOM 2614 C CA . GLY B 1 53 ? -34.57628 10.42693 16.07622 1.000 57.87701 36 GLY B CA 1
ATOM 2615 C C . GLY B 1 53 ? -33.29930 10.93366 15.42317 1.000 54.67561 36 GLY B C 1
ATOM 2616 O O . GLY B 1 53 ? -32.18253 10.77944 15.93119 1.000 51.91500 36 GLY B O 1
ATOM 2620 N N . VAL B 1 54 ? -33.48402 11.53353 14.24744 1.000 49.27083 37 VAL B N 1
ATOM 2621 C CA . VAL B 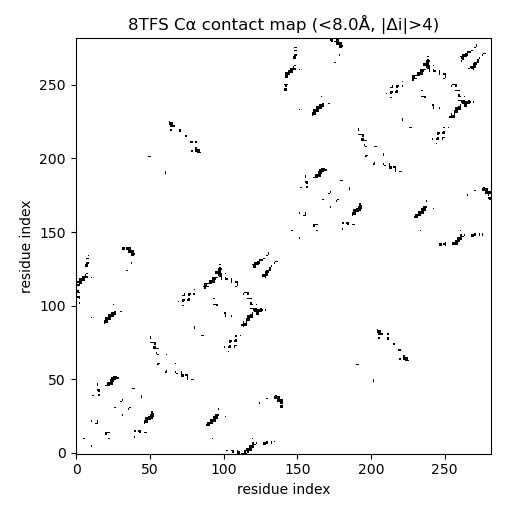1 54 ? -32.36360 12.00009 13.42994 1.000 47.42115 37 VAL B CA 1
ATOM 2622 C C . VAL B 1 54 ? -32.65989 13.40340 12.90304 1.000 47.62762 37 VAL B C 1
ATOM 2623 O O . VAL B 1 54 ? -33.82137 13.84907 12.91592 1.000 47.45769 37 VAL B O 1
ATOM 2636 N N . PRO B 1 55 ? -31.65796 14.11779 12.39637 1.000 46.44739 38 PRO B N 1
ATOM 2637 C CA . PRO B 1 55 ? -31.90620 15.49094 11.93093 1.000 49.00829 38 PRO B CA 1
ATOM 2638 C C . PRO B 1 55 ? -32.80903 15.52033 10.70595 1.000 54.77966 38 PRO B C 1
ATOM 2639 O O . PRO B 1 55 ? -32.76624 14.64095 9.84205 1.000 47.87669 38 PRO B O 1
ATOM 2650 N N . ASP B 1 56 ? -33.62198 16.56820 10.63643 1.000 48.12982 39 ASP B N 1
ATOM 2651 C CA . ASP B 1 56 ? -34.53001 16.82463 9.52250 1.000 53.09615 39 ASP B CA 1
ATOM 2652 C C . ASP B 1 56 ? -34.13127 18.16635 8.92162 1.000 55.92364 39 ASP B C 1
ATOM 2653 O O . ASP B 1 56 ? -34.46814 19.21851 9.46865 1.000 54.50258 39 ASP B O 1
ATOM 2662 N N . VAL B 1 57 ? -33.40737 18.13091 7.80872 1.000 53.26794 40 VAL B N 1
ATOM 2663 C CA . VAL B 1 57 ? -32.85484 19.34681 7.21820 1.000 52.97334 40 VAL B CA 1
ATOM 2664 C C . VAL B 1 57 ? -33.58081 19.63602 5.90788 1.000 53.23369 40 VAL B C 1
ATOM 2665 O O . VAL B 1 57 ? -34.26821 18.74900 5.37763 1.000 54.90631 40 VAL B O 1
ATOM 2678 N N . PRO B 1 58 ? -33.48147 20.85114 5.35782 1.000 51.27134 41 PRO B N 1
ATOM 2679 C CA . PRO B 1 58 ? -34.19912 21.14434 4.10552 1.000 56.47352 41 PRO B CA 1
ATOM 2680 C C . PRO B 1 58 ? -33.82987 20.14771 3.01656 1.000 54.72097 41 PRO B C 1
ATOM 2681 O O . PRO B 1 58 ? -32.72021 19.61708 2.98147 1.000 58.60148 41 PRO B O 1
ATOM 2692 N N . GLY B 1 59 ? -34.79191 19.88605 2.12731 1.000 53.87895 42 GLY B N 1
ATOM 2693 C CA . GLY B 1 59 ? -34.67499 18.74429 1.23110 1.000 59.50308 42 GLY B CA 1
ATOM 2694 C C . GLY B 1 59 ? -33.40527 18.74943 0.40201 1.000 59.38942 42 GLY B C 1
ATOM 2695 O O . GLY B 1 59 ? -32.77864 17.70595 0.20090 1.000 57.58618 42 GLY B O 1
ATOM 2699 N N . ALA B 1 60 ? -33.01816 19.91792 -0.10328 1.000 60.69532 43 ALA B N 1
ATOM 2700 C CA . ALA B 1 60 ? -31.86282 20.00715 -0.98268 1.000 65.52699 43 ALA B CA 1
ATOM 2701 C C . ALA B 1 60 ? -30.57336 19.58372 -0.28793 1.000 66.14379 43 ALA B C 1
ATOM 2702 O O . ALA B 1 60 ? -29.61578 19.20332 -0.96672 1.000 66.63113 43 ALA B O 1
ATOM 2709 N N . ALA B 1 61 ? -30.52224 19.63712 1.04300 1.000 61.05351 44 ALA B N 1
ATOM 2710 C CA . ALA B 1 61 ? -29.31391 19.31415 1.78895 1.000 56.78268 44 ALA B CA 1
ATOM 2711 C C . ALA B 1 61 ? -29.35337 17.92507 2.41263 1.000 57.31635 44 ALA B C 1
ATOM 2712 O O . ALA B 1 61 ? -28.35569 17.49316 2.99923 1.000 53.17674 44 ALA B O 1
ATOM 2719 N N . SER B 1 62 ? -30.47909 17.21934 2.31806 1.000 54.74858 45 SER B N 1
ATOM 2720 C CA . SER B 1 62 ? -30.60544 15.95708 3.03992 1.000 53.85733 45 SER B CA 1
ATOM 2721 C C . SER B 1 62 ? -29.57109 14.93473 2.57541 1.000 51.53390 45 SER B C 1
ATOM 2722 O O . SER B 1 62 ? -29.12361 14.09111 3.36591 1.000 51.91597 45 SER B O 1
ATOM 2730 N N . SER B 1 63 ? -29.18154 14.98465 1.30452 1.000 53.30304 46 SER B N 1
ATOM 2731 C CA . SER B 1 63 ? -28.19365 14.03266 0.81740 1.000 57.44931 46 SER B CA 1
ATOM 2732 C C . SER B 1 63 ? -26.80556 14.28587 1.38831 1.000 55.58144 46 SER B C 1
ATOM 2733 O O . SER B 1 63 ? -25.92301 13.44321 1.20408 1.000 51.80350 46 SER B O 1
ATOM 2741 N N . LYS B 1 64 ? -26.58305 15.42876 2.03919 1.000 53.03767 47 LYS B N 1
ATOM 2742 C CA . LYS B 1 64 ? -25.30700 15.76932 2.65903 1.000 50.83575 47 LYS B CA 1
ATOM 2743 C C . LYS B 1 64 ? -25.22858 15.31517 4.11231 1.000 48.03760 47 LYS B C 1
ATOM 2744 O O . LYS B 1 64 ? -24.21498 15.55683 4.77834 1.000 49.77951 47 LYS B O 1
ATOM 2763 N N . VAL B 1 65 ? -26.27420 14.67425 4.61792 1.000 45.69054 48 VAL B N 1
ATOM 2764 C CA . VAL B 1 65 ? -26.29900 14.11542 5.96081 1.000 42.15121 48 VAL B CA 1
ATOM 2765 C C . VAL B 1 65 ? -25.97031 12.64373 5.79929 1.000 44.69891 48 VAL B C 1
ATOM 2766 O O . VAL B 1 65 ? -26.74168 11.91647 5.17129 1.000 45.98254 48 VAL B O 1
ATOM 2779 N N . LEU B 1 66 ? -24.82451 12.20860 6.32621 1.000 40.23842 49 LEU B N 1
ATOM 2780 C CA . LEU B 1 66 ? -24.36420 10.82520 6.22972 1.000 46.81193 49 LEU B CA 1
ATOM 2781 C C . LEU B 1 66 ? -24.42981 10.14004 7.58878 1.000 45.29607 49 LEU B C 1
ATOM 2782 O O . LEU B 1 66 ? -24.48440 10.79261 8.63051 1.000 46.96999 49 LEU B O 1
ATOM 2798 N N . GLU B 1 67 ? -24.38199 8.80559 7.58258 1.000 42.95920 50 GLU B N 1
ATOM 2799 C CA . GLU B 1 67 ? -24.44169 8.02229 8.81163 1.000 41.77123 50 GLU B CA 1
ATOM 2800 C C . GLU B 1 67 ? -23.28477 7.03579 8.81529 1.000 44.89458 50 GLU B C 1
ATOM 2801 O O . GLU B 1 67 ? -23.20985 6.17873 7.92801 1.000 43.04999 50 GLU B O 1
ATOM 2813 N N . VAL B 1 68 ? -22.38856 7.16921 9.80055 1.000 42.17802 51 VAL B N 1
ATOM 2814 C CA . VAL B 1 68 ? -21.33584 6.17715 10.08262 1.000 39.72186 51 VAL B CA 1
ATOM 2815 C C . VAL B 1 68 ? -21.41625 5.85927 11.57342 1.000 44.54295 51 VAL B C 1
ATOM 2816 O O . VAL B 1 68 ? -20.82783 6.56003 12.40218 1.000 43.14229 51 VAL B O 1
ATOM 2829 N N . GLU B 1 69 ? -22.11168 4.77764 11.92095 1.000 42.54164 52 GLU B N 1
ATOM 2830 C CA . GLU B 1 69 ? -22.27404 4.43446 13.32692 1.000 43.73261 52 GLU B CA 1
ATOM 2831 C C . GLU B 1 69 ? -20.93289 4.22007 14.01481 1.000 47.35709 52 GLU B C 1
ATOM 2832 O O . GLU B 1 69 ? -20.02162 3.58900 13.46722 1.000 47.08995 52 GLU B O 1
ATOM 2844 N N . PHE B 1 70 ? -20.81631 4.77660 15.22323 1.000 44.57316 53 PHE B N 1
ATOM 2845 C CA . PHE B 1 70 ? -19.59387 4.64978 16.00186 1.000 46.01045 53 PHE B CA 1
ATOM 2846 C C . PHE B 1 70 ? -19.16644 3.18901 16.02573 1.000 43.58868 53 PHE B C 1
ATOM 2847 O O . PHE B 1 70 ? -19.97799 2.31445 16.30939 1.000 42.29886 53 PHE B O 1
ATOM 2864 N N . ALA B 1 71 ? -17.89467 2.92252 15.70012 1.000 42.85338 54 ALA B N 1
ATOM 2865 C CA . ALA B 1 71 ? -17.43096 1.54596 15.46719 1.000 43.11568 54 ALA B CA 1
ATOM 2866 C C . ALA B 1 71 ? -17.11302 0.84994 16.79300 1.000 44.10621 54 ALA B C 1
ATOM 2867 O O . ALA B 1 71 ? -15.96888 0.52443 17.11722 1.000 45.71178 54 ALA B O 1
ATOM 2874 N N . ALA B 1 72 ? -18.16560 0.60370 17.56419 1.000 42.25563 55 ALA B N 1
ATOM 2875 C CA . ALA B 1 72 ? -18.01047 -0.02850 18.86521 1.000 43.98329 55 ALA B CA 1
ATOM 2876 C C . ALA B 1 72 ? -17.53245 -1.47502 18.71871 1.000 45.37246 55 ALA B C 1
ATOM 2877 O O . ALA B 1 72 ? -17.89011 -2.17691 17.77269 1.000 48.58946 55 ALA B O 1
ATOM 2884 N N . LEU B 1 73 ? -16.72807 -1.91864 19.68002 1.000 43.75458 56 LEU B N 1
ATOM 2885 C CA . LEU B 1 73 ? -16.28218 -3.31755 19.73506 1.000 46.66928 56 LEU B CA 1
ATOM 2886 C C . LEU B 1 73 ? -17.35818 -4.12444 20.44775 1.000 46.52567 56 LEU B C 1
ATOM 2887 O O . LEU B 1 73 ? -17.43915 -4.12021 21.67764 1.000 46.57210 56 LEU B O 1
ATOM 2903 N N . GLU B 1 74 ? -18.22397 -4.78655 19.68092 1.000 49.41156 57 GLU B N 1
ATOM 2904 C CA . GLU B 1 74 ? -19.39816 -5.40310 20.28370 1.000 52.53017 57 GLU B CA 1
ATOM 2905 C C . GLU B 1 74 ? -19.08533 -6.73705 20.93604 1.000 56.85973 57 GLU B C 1
ATOM 2906 O O . GLU B 1 74 ? -19.83893 -7.16886 21.81429 1.000 53.70193 57 GLU B O 1
ATOM 2918 N N . ASP B 1 75 ? -17.99283 -7.38543 20.52863 1.000 52.16972 58 ASP B N 1
ATOM 2919 C CA . ASP B 1 75 ? -17.53259 -8.63758 21.12878 1.000 53.40741 58 ASP B CA 1
ATOM 2920 C C . ASP B 1 75 ? -16.83488 -8.30497 22.44100 1.000 55.80542 58 ASP B C 1
ATOM 2921 O O . ASP B 1 75 ? -15.67981 -7.85897 22.45501 1.000 51.41107 58 ASP B O 1
ATOM 2930 N N . LYS B 1 76 ? -17.55296 -8.51666 23.55132 1.000 54.01046 59 LYS B N 1
ATOM 2931 C CA . LYS B 1 76 ? -17.02485 -8.15724 24.86410 1.000 53.06447 59 LYS B CA 1
ATOM 2932 C C . LYS B 1 76 ? -15.72305 -8.88879 25.15835 1.000 55.74603 59 LYS B C 1
ATOM 2933 O O . LYS B 1 76 ? -14.81018 -8.31331 25.76147 1.000 53.63846 59 LYS B O 1
ATOM 2937 N N . LYS B 1 77 ? -15.63355 -10.16833 24.77247 1.000 54.03882 60 LYS B N 1
ATOM 2938 C CA . LYS B 1 77 ? -14.44019 -10.96414 25.04861 1.000 55.83924 60 LYS B CA 1
ATOM 2939 C C . LYS B 1 77 ? -13.21576 -10.36405 24.37426 1.000 51.54636 60 LYS B C 1
ATOM 2940 O O . LYS B 1 77 ? -12.16674 -10.19828 25.00662 1.000 53.82924 60 LYS B O 1
ATOM 2959 N N . LEU B 1 78 ? -13.32026 -10.06523 23.07713 1.000 49.24831 61 LEU B N 1
ATOM 2960 C CA . LEU B 1 78 ? -12.22741 -9.39874 22.38076 1.000 47.38984 61 LEU B CA 1
ATOM 2961 C C . LEU B 1 78 ? -11.90801 -8.06013 23.02543 1.000 46.48357 61 LEU B C 1
ATOM 2962 O O . LEU B 1 78 ? -10.73867 -7.74030 23.25939 1.000 45.92178 61 LEU B O 1
ATOM 2978 N N . ARG B 1 79 ? -12.94250 -7.25960 23.32469 1.000 47.00813 62 ARG B N 1
ATOM 2979 C CA . ARG B 1 79 ? -12.70352 -5.90424 23.82066 1.000 46.94976 62 ARG B CA 1
ATOM 2980 C C . ARG B 1 79 ? -11.87966 -5.91972 25.10204 1.000 45.58777 62 ARG B C 1
ATOM 2981 O O . ARG B 1 79 ? -11.07335 -5.01460 25.34409 1.000 47.12099 62 ARG B O 1
ATOM 3002 N N . SER B 1 80 ? -12.10969 -6.91331 25.96059 1.000 49.35133 63 SER B N 1
ATOM 3003 C CA . SER B 1 80 ? -11.41166 -6.98547 27.23826 1.000 51.54157 63 SER B CA 1
ATOM 3004 C C . SER B 1 80 ? -9.92162 -7.26453 27.06005 1.000 49.22665 63 SER B C 1
ATOM 3005 O O . SER B 1 80 ? -9.14653 -7.08106 28.00421 1.000 49.36541 63 SER B O 1
ATOM 3013 N N . GLN B 1 81 ? -9.50457 -7.70320 25.87815 1.000 48.14689 64 GLN B N 1
ATOM 3014 C CA . GLN B 1 81 ? -8.10202 -8.02305 25.63747 1.000 47.44182 64 GLN B CA 1
ATOM 3015 C C . GLN B 1 81 ? -7.31616 -6.85937 25.04776 1.000 46.23712 64 GLN B C 1
ATOM 3016 O O . GLN B 1 81 ? -6.10180 -6.98151 24.87488 1.000 44.05143 64 GLN B O 1
ATOM 3030 N N . LEU B 1 82 ? -7.96414 -5.75158 24.71977 1.000 44.79051 65 LEU B N 1
ATOM 3031 C CA . LEU B 1 82 ? -7.30135 -4.66475 24.01352 1.000 48.90867 65 LEU B CA 1
ATOM 3032 C C . LEU B 1 82 ? -6.91801 -3.55172 24.97597 1.000 49.76899 65 LEU B C 1
ATOM 3033 O O . LEU B 1 82 ? -7.65107 -3.24559 25.91878 1.000 53.83521 65 LEU B O 1
ATOM 3049 N N . LYS B 1 83 ? -5.75630 -2.95846 24.73339 1.000 49.70969 66 LYS B N 1
ATOM 3050 C CA . LYS B 1 83 ? -5.33777 -1.77175 25.46228 1.000 56.82779 66 LYS B CA 1
ATOM 3051 C C . LYS B 1 83 ? -6.02913 -0.54612 24.87154 1.000 53.91204 66 LYS B C 1
ATOM 3052 O O . LYS B 1 83 ? -6.04147 -0.36251 23.65126 1.000 52.92959 66 LYS B O 1
ATOM 3071 N N . ASP B 1 84 ? -6.64846 0.26286 25.73856 1.000 57.37936 67 ASP B N 1
ATOM 3072 C CA . ASP B 1 84 ? -7.36005 1.48113 25.34682 1.000 55.25755 67 ASP B CA 1
ATOM 3073 C C . ASP B 1 84 ? -8.43153 1.20947 24.29609 1.000 52.98305 67 ASP B C 1
ATOM 3074 O O . ASP B 1 84 ? -8.37248 1.76597 23.19335 1.000 49.87988 67 ASP B O 1
ATOM 3083 N N . PRO B 1 85 ? -9.42172 0.36516 24.59248 1.000 53.02950 68 PRO B N 1
ATOM 3084 C CA . PRO B 1 85 ? -10.39991 -0.00816 23.54820 1.000 48.36641 68 PRO B CA 1
ATOM 3085 C C . PRO B 1 85 ? -11.21713 1.17357 23.00373 1.000 48.62047 68 PRO B C 1
ATOM 3086 O O . PRO B 1 85 ? -11.54115 1.18978 21.80489 1.000 45.45029 68 PRO B O 1
ATOM 3097 N N . SER B 1 86 ? -11.59207 2.15665 23.84420 1.000 51.74870 69 SER B N 1
ATOM 3098 C CA . SER B 1 86 ? -12.35258 3.29772 23.31312 1.000 46.08242 69 SER B CA 1
ATOM 3099 C C . SER B 1 86 ? -11.54538 4.05632 22.26764 1.000 46.11681 69 SER B C 1
ATOM 3100 O O . SER B 1 86 ? -12.11317 4.57824 21.29868 1.000 48.83152 69 SER B O 1
ATOM 3108 N N . PHE B 1 87 ? -10.22711 4.13033 22.45852 1.000 47.86285 70 PHE B N 1
ATOM 3109 C CA . PHE B 1 87 ? -9.34435 4.77023 21.49076 1.000 49.73121 70 PHE B CA 1
ATOM 3110 C C . PHE B 1 87 ? -9.34235 3.98732 20.17981 1.000 50.81271 70 PHE B C 1
ATOM 3111 O O . PHE B 1 87 ? -9.40573 4.57659 19.09403 1.000 48.49462 70 PHE B O 1
ATOM 3128 N N . ILE B 1 88 ? -9.33449 2.65299 20.25910 1.000 47.11380 71 ILE B N 1
ATOM 3129 C CA . ILE B 1 88 ? -9.40827 1.84071 19.04929 1.000 44.77475 71 ILE B CA 1
ATOM 3130 C C . ILE B 1 88 ? -10.73177 2.08033 18.32499 1.000 41.75407 71 ILE B C 1
ATOM 3131 O O . ILE B 1 88 ? -10.76733 2.22090 17.09704 1.000 42.45587 71 ILE B O 1
ATOM 3147 N N . GLU B 1 89 ? -11.84290 2.12043 19.06813 1.000 42.84087 72 GLU B N 1
ATOM 3148 C CA . GLU B 1 89 ? -13.14618 2.35622 18.44136 1.000 45.07074 72 GLU B CA 1
ATOM 3149 C C . GLU B 1 89 ? -13.19092 3.70081 17.72268 1.000 43.87109 72 GLU B C 1
ATOM 3150 O O . GLU B 1 89 ? -13.74489 3.81327 16.62254 1.000 41.33571 72 GLU B O 1
ATOM 3162 N N . ALA B 1 90 ? -12.61947 4.73744 18.32451 1.000 45.26205 73 ALA B N 1
ATOM 3163 C CA . ALA B 1 90 ? -12.61148 6.03315 17.65439 1.000 44.72757 73 ALA B CA 1
ATOM 3164 C C . ALA B 1 90 ? -11.76660 5.98633 16.38982 1.000 43.48816 73 ALA B C 1
ATOM 3165 O O . ALA B 1 90 ? -12.14765 6.54282 15.34796 1.000 41.68533 73 ALA B O 1
ATOM 3172 N N . GLN B 1 91 ? -10.59892 5.34548 16.47030 1.000 43.80728 74 GLN B N 1
ATOM 3173 C CA . GLN B 1 91 ? -9.74788 5.22693 15.29677 1.000 41.80301 74 GLN B CA 1
ATOM 3174 C C . GLN B 1 91 ? -10.47529 4.51279 14.17725 1.000 36.66417 74 GLN B C 1
ATOM 3175 O O . GLN B 1 91 ? -10.36250 4.90524 13.01424 1.000 39.48329 74 GLN B O 1
ATOM 3189 N N . THR B 1 92 ? -11.18745 3.42415 14.50336 1.000 37.87044 75 THR B N 1
ATOM 3190 C CA . THR B 1 92 ? -11.91055 2.65247 13.49104 1.000 39.43218 75 THR B CA 1
ATOM 3191 C C . THR B 1 92 ? -13.03912 3.47935 12.85895 1.000 37.77954 75 THR B C 1
ATOM 3192 O O . THR B 1 92 ? -13.21876 3.47293 11.63218 1.000 36.63186 75 THR B O 1
ATOM 3203 N N . THR B 1 93 ? -13.80797 4.19589 13.67337 1.000 39.37621 76 THR B N 1
ATOM 3204 C CA . THR B 1 93 ? -14.80887 5.10894 13.11765 1.000 37.93352 76 THR B CA 1
ATOM 3205 C C . THR B 1 93 ? -14.13900 6.12820 12.19955 1.000 36.09692 76 THR B C 1
ATOM 3206 O O . THR B 1 93 ? -14.59015 6.37589 11.07385 1.000 38.88367 76 THR B O 1
ATOM 3217 N N . ALA B 1 94 ? -13.01794 6.68832 12.64305 1.000 39.05373 77 ALA B N 1
ATOM 3218 C CA . ALA B 1 94 ? -12.33283 7.65629 11.80154 1.000 38.38108 77 ALA B CA 1
ATOM 3219 C C . ALA B 1 94 ? -11.83475 7.01193 10.51809 1.000 42.28718 77 ALA B C 1
ATOM 3220 O O . ALA B 1 94 ? -11.87169 7.63498 9.45315 1.000 40.42264 77 ALA B O 1
ATOM 3227 N N . LEU B 1 95 ? -11.32935 5.76893 10.60278 1.000 40.93536 78 LEU B N 1
ATOM 3228 C CA . LEU B 1 95 ? -10.87149 5.08273 9.40271 1.000 39.53103 78 LEU B CA 1
ATOM 3229 C C . LEU B 1 95 ? -12.01177 4.94056 8.40188 1.000 38.99688 78 LEU B C 1
ATOM 3230 O O . LEU B 1 95 ? -11.81836 5.12597 7.19586 1.000 39.59591 78 LEU B O 1
ATOM 3246 N N . GLN B 1 96 ? -13.19551 4.54275 8.87379 1.000 35.05520 79 GLN B N 1
ATOM 3247 C CA . GLN B 1 96 ? -14.33777 4.40563 7.97249 1.000 38.83927 79 GLN B CA 1
ATOM 3248 C C . GLN B 1 96 ? -14.72171 5.74219 7.33930 1.000 41.18951 79 GLN B C 1
ATOM 3249 O O . GLN B 1 96 ? -14.94885 5.82775 6.12512 1.000 37.81092 79 GLN B O 1
ATOM 3263 N N . ILE B 1 97 ? -14.82509 6.78746 8.15020 1.000 39.79083 80 ILE B N 1
ATOM 3264 C CA . ILE B 1 97 ? -15.21184 8.09590 7.61643 1.000 43.10822 80 ILE B CA 1
ATOM 3265 C C . ILE B 1 97 ? -14.20733 8.55030 6.56133 1.000 46.21996 80 ILE B C 1
ATOM 3266 O O . ILE B 1 97 ? -14.57902 8.97676 5.46052 1.000 46.79539 80 ILE B O 1
ATOM 3282 N N . ALA B 1 98 ? -12.91061 8.45033 6.87890 1.000 44.79418 81 ALA B N 1
ATOM 3283 C CA . ALA B 1 98 ? -11.87241 8.86456 5.93894 1.000 45.92382 81 ALA B CA 1
ATOM 3284 C C . ALA B 1 98 ? -11.94953 8.11705 4.61338 1.000 48.03217 81 ALA B C 1
ATOM 3285 O O . ALA B 1 98 ? -11.37957 8.58145 3.62074 1.000 47.95072 81 ALA B O 1
ATOM 3292 N N . SER B 1 99 ? -12.63238 6.97362 4.56853 1.000 46.71131 82 SER B N 1
ATOM 3293 C CA . SER B 1 99 ? -12.73480 6.17805 3.35369 1.000 44.65559 82 SER B CA 1
ATOM 3294 C C . SER B 1 99 ? -14.06246 6.36361 2.62944 1.000 51.65477 82 SER B C 1
ATOM 3295 O O . SER B 1 99 ? -14.32928 5.64507 1.65984 1.000 48.07293 82 SER B O 1
ATOM 3303 N N . LEU B 1 100 ? -14.90256 7.30414 3.07351 1.000 46.77949 83 LEU B N 1
ATOM 3304 C CA . LEU B 1 100 ? -16.15310 7.56835 2.37971 1.000 46.61198 83 LEU B CA 1
ATOM 3305 C C . LEU B 1 100 ? -15.84678 8.14579 1.00566 1.000 50.09926 83 LEU B C 1
ATOM 3306 O O . LEU B 1 100 ? -15.05810 9.08619 0.87523 1.000 53.14210 83 LEU B O 1
ATOM 3322 N N . ARG B 1 101 ? -16.47265 7.57943 -0.02271 1.000 49.13285 84 ARG B N 1
ATOM 3323 C CA . ARG B 1 101 ? -16.30516 8.09849 -1.37166 1.000 54.61826 84 ARG B CA 1
ATOM 3324 C C . ARG B 1 101 ? -16.75019 9.56010 -1.45411 1.000 55.12494 84 ARG B C 1
ATOM 3325 O O . ARG B 1 101 ? -16.17768 10.34434 -2.21097 1.000 56.04428 84 ARG B O 1
ATOM 3346 N N . ARG B 1 102 ? -17.74862 9.94044 -0.65726 1.000 52.85286 85 ARG B N 1
ATOM 3347 C CA . ARG B 1 102 ? -18.39638 11.24457 -0.78269 1.000 56.62244 85 ARG B CA 1
ATOM 3348 C C . ARG B 1 102 ? -17.51127 12.39934 -0.35668 1.000 57.53310 85 ARG B C 1
ATOM 3349 O O . ARG B 1 102 ? -17.79419 13.54139 -0.73372 1.000 65.95963 85 ARG B O 1
ATOM 3370 N N . ILE B 1 103 ? -16.45925 12.15658 0.41261 1.000 55.12582 86 ILE B N 1
ATOM 3371 C CA . ILE B 1 103 ? -15.67733 13.25460 0.95990 1.000 59.46763 86 ILE B CA 1
ATOM 3372 C C . ILE B 1 103 ? -14.22524 13.16610 0.49158 1.000 61.99807 86 ILE B C 1
ATOM 3373 O O . ILE B 1 103 ? -13.77516 12.15279 -0.04272 1.000 64.06497 86 ILE B O 1
ATOM 3389 N N . GLY B 1 104 ? -13.49606 14.27208 0.70988 1.000 62.17853 87 GLY B N 1
ATOM 3390 C CA . GLY B 1 104 ? -12.04967 14.30549 0.60693 1.000 62.78495 87 GLY B CA 1
ATOM 3391 C C . GLY B 1 104 ? -11.46696 15.09162 1.76788 1.000 62.57158 87 GLY B C 1
ATOM 3392 O O . GLY B 1 104 ? -12.19723 15.56451 2.63932 1.000 60.88968 87 GLY B O 1
ATOM 3396 N N . THR B 1 105 ? -10.14069 15.25374 1.75339 1.000 62.27831 88 THR B N 1
ATOM 3397 C CA . THR B 1 105 ? -9.48022 15.92929 2.86750 1.000 61.27912 88 THR B CA 1
ATOM 3398 C C . THR B 1 105 ? -9.84323 17.40698 2.94875 1.000 60.53113 88 THR B C 1
ATOM 3399 O O . THR B 1 105 ? -9.67552 18.01283 4.01253 1.000 64.57888 88 THR B O 1
ATOM 3410 N N . GLY B 1 106 ? -10.30615 18.00921 1.84883 1.000 58.39682 89 GLY B N 1
ATOM 3411 C CA . GLY B 1 106 ? -10.76821 19.38512 1.87804 1.000 59.12672 89 GLY B CA 1
ATOM 3412 C C . GLY B 1 106 ? -12.20322 19.56614 2.32200 1.000 55.51926 89 GLY B C 1
ATOM 3413 O O . GLY B 1 106 ? -12.65314 20.70512 2.48143 1.000 51.69138 89 GLY B O 1
ATOM 3417 N N . SER B 1 107 ? -12.93163 18.47661 2.53275 1.000 53.89047 90 SER B N 1
ATOM 3418 C CA . SER B 1 107 ? -14.33206 18.58140 2.91783 1.000 52.12147 90 SER B CA 1
ATOM 3419 C C . SER B 1 107 ? -14.47035 19.13632 4.33593 1.000 53.05372 90 SER B C 1
ATOM 3420 O O . SER B 1 107 ? -13.68489 18.81920 5.23630 1.000 50.14971 90 SER B O 1
ATOM 3428 N N . LYS B 1 108 ? -15.50708 19.93602 4.55219 1.000 48.50588 91 LYS B N 1
ATOM 3429 C CA . LYS B 1 108 ? -15.82591 20.37166 5.90397 1.000 49.44898 91 LYS B CA 1
ATOM 3430 C C . LYS B 1 108 ? -16.67633 19.27578 6.53268 1.000 43.92063 91 LYS B C 1
ATOM 3431 O O . LYS B 1 108 ? -17.84026 19.09544 6.15623 1.000 46.54085 91 LYS B O 1
ATOM 3450 N N . VAL B 1 109 ? -16.11865 18.55243 7.49823 1.000 43.62501 92 VAL B N 1
ATOM 3451 C CA . VAL B 1 109 ? -16.76977 17.36937 8.05055 1.000 41.39253 92 VAL B CA 1
ATOM 3452 C C . VAL B 1 109 ? -17.29185 17.70772 9.43996 1.000 40.11471 92 VAL B C 1
ATOM 3453 O O . VAL B 1 109 ? -16.51512 17.91545 10.38089 1.000 42.45772 92 VAL B O 1
ATOM 3466 N N . ILE B 1 110 ? -18.61494 17.71584 9.58635 1.000 40.25764 93 ILE B N 1
ATOM 3467 C CA . ILE B 1 110 ? -19.24744 18.03138 10.86044 1.000 42.28532 93 ILE B CA 1
ATOM 3468 C C . ILE B 1 110 ? -19.73416 16.73846 11.47919 1.000 41.31139 93 ILE B C 1
ATOM 3469 O O . ILE B 1 110 ? -20.56340 16.03697 10.88838 1.000 40.86898 93 ILE B O 1
ATOM 3485 N N . LEU B 1 111 ? -19.27194 16.44672 12.68684 1.000 37.77878 94 LEU B N 1
ATOM 3486 C CA . LEU B 1 111 ? -19.59248 15.18661 13.33754 1.000 37.88874 94 LEU B CA 1
ATOM 3487 C C . LEU B 1 111 ? -20.63065 15.42047 14.41573 1.000 40.32978 94 LEU B C 1
ATOM 3488 O O . LEU B 1 111 ? -20.51253 16.35954 15.20809 1.000 41.70115 94 LEU B O 1
ATOM 3504 N N . LEU B 1 112 ? -21.59019 14.50248 14.49572 1.000 40.98707 95 LEU B N 1
ATOM 3505 C CA . LEU B 1 112 ? -22.73554 14.59598 15.38893 1.000 43.34231 95 LEU B CA 1
ATOM 3506 C C . LEU B 1 112 ? -22.84969 13.28103 16.14585 1.000 40.22705 95 LEU B C 1
ATOM 3507 O O . LEU B 1 112 ? -23.17061 12.25629 15.54231 1.000 42.12070 95 LEU B O 1
ATOM 3523 N N . ASP B 1 113 ? -22.67169 13.31646 17.46886 1.000 40.54378 96 ASP B N 1
ATOM 3524 C CA . ASP B 1 113 ? -22.90790 12.14291 18.30618 1.000 47.84068 96 ASP B CA 1
ATOM 3525 C C . ASP B 1 113 ? -24.02880 12.48299 19.27962 1.000 50.21060 96 ASP B C 1
ATOM 3526 O O . ASP B 1 113 ? -24.78443 13.44291 19.05605 1.000 45.88708 96 ASP B O 1
ATOM 3535 N N . ARG B 1 114 ? -24.13314 11.72464 20.37090 1.000 46.68925 97 ARG B N 1
ATOM 3536 C CA . ARG B 1 114 ? -25.21950 11.94009 21.31950 1.000 54.06482 97 ARG B CA 1
ATOM 3537 C C . ARG B 1 114 ? -24.98428 13.18143 22.17420 1.000 55.67778 97 ARG B C 1
ATOM 3538 O O . ARG B 1 114 ? -25.85856 14.04949 22.26942 1.000 48.99327 97 ARG B O 1
ATOM 3559 N N . TYR B 1 115 ? -23.82076 13.27858 22.82592 1.000 52.17714 98 TYR B N 1
ATOM 3560 C CA . TYR B 1 115 ? -23.57669 14.36324 23.77094 1.000 54.55933 98 TYR B CA 1
ATOM 3561 C C . TYR B 1 115 ? -22.32077 15.18097 23.50729 1.000 50.71381 98 TYR B C 1
ATOM 3562 O O . TYR B 1 115 ? -22.13745 16.20229 24.17877 1.000 53.66051 98 TYR B O 1
ATOM 3580 N N . GLY B 1 116 ? -21.44870 14.76586 22.58802 1.000 51.86413 99 GLY B N 1
ATOM 3581 C CA . GLY B 1 116 ? -20.21387 15.47399 22.33179 1.000 56.19547 99 GLY B CA 1
ATOM 3582 C C . GLY B 1 116 ? -18.96013 14.61068 22.37952 1.000 52.66515 99 GLY B C 1
ATOM 3583 O O . GLY B 1 116 ? -18.20703 14.52597 21.40317 1.000 56.41552 99 GLY B O 1
ATOM 3587 N N . PRO B 1 117 ? -18.69684 13.97786 23.53393 1.000 53.22647 100 PRO B N 1
ATOM 3588 C CA . PRO B 1 117 ? -17.38010 13.32478 23.73498 1.000 53.44514 100 PRO B CA 1
ATOM 3589 C C . PRO B 1 117 ? -17.00379 12.28393 22.68974 1.000 53.48979 100 PRO B C 1
ATOM 3590 O O . PRO B 1 117 ? -15.83187 12.20856 22.29631 1.000 56.01776 100 PRO B O 1
ATOM 3601 N N . GLN B 1 118 ? -17.93551 11.43436 22.25912 1.000 53.78668 101 GLN B N 1
ATOM 3602 C CA . GLN B 1 118 ? -17.57816 10.45660 21.23276 1.000 52.82599 101 GLN B CA 1
ATOM 3603 C C . GLN B 1 118 ? -17.18473 11.13882 19.93336 1.000 51.57095 101 GLN B C 1
ATOM 3604 O O . GLN B 1 118 ? -16.23823 10.71011 19.25841 1.000 46.57133 101 GLN B O 1
ATOM 3618 N N . ALA B 1 119 ? -17.91933 12.19375 19.56154 1.000 49.03586 102 ALA B N 1
ATOM 3619 C CA . ALA B 1 119 ? -17.61060 12.93636 18.34886 1.000 48.39687 102 ALA B CA 1
ATOM 3620 C C . ALA B 1 119 ? -16.23839 13.57690 18.45000 1.000 44.56621 102 ALA B C 1
ATOM 3621 O O . ALA B 1 119 ? -15.50351 13.63700 17.46247 1.000 45.78647 102 ALA B O 1
ATOM 3628 N N . GLU B 1 120 ? -15.90024 14.11211 19.62722 1.000 46.74063 103 GLU B N 1
ATOM 3629 C CA . GLU B 1 120 ? -14.58720 14.72004 19.81887 1.000 48.08385 103 GLU B CA 1
ATOM 3630 C C . GLU B 1 120 ? -13.48443 13.68101 19.61782 1.000 47.11997 103 GLU B C 1
ATOM 3631 O O . GLU B 1 120 ? -12.49854 13.93269 18.91585 1.000 47.69812 103 GLU B O 1
ATOM 3643 N N . ALA B 1 121 ? -13.66121 12.48794 20.19151 1.000 47.51959 104 ALA B N 1
ATOM 3644 C CA . ALA B 1 121 ? -12.66457 11.42906 20.01632 1.000 49.97483 104 ALA B CA 1
ATOM 3645 C C . ALA B 1 121 ? -12.45157 11.11408 18.53990 1.000 48.97406 104 ALA B C 1
ATOM 3646 O O . ALA B 1 121 ? -11.31149 11.03634 18.06282 1.000 51.04236 104 ALA B O 1
ATOM 3653 N N . VAL B 1 122 ? -13.54224 10.91292 17.80006 1.000 44.32604 105 VAL B N 1
ATOM 3654 C CA . VAL B 1 122 ? -13.42174 10.60426 16.37959 1.000 40.24398 105 VAL B CA 1
ATOM 3655 C C . VAL B 1 122 ? -12.78258 11.76667 15.63358 1.000 45.99067 105 VAL B C 1
ATOM 3656 O O . VAL B 1 122 ? -11.92295 11.56463 14.77389 1.000 43.86913 105 VAL B O 1
ATOM 3669 N N . ALA B 1 123 ? -13.21815 13.00737 15.92012 1.000 44.08366 106 ALA B N 1
ATOM 3670 C CA . ALA B 1 123 ? -12.64852 14.16436 15.23385 1.000 42.72863 106 ALA B CA 1
ATOM 3671 C C . ALA B 1 123 ? -11.13273 14.23515 15.42545 1.000 46.21302 106 ALA B C 1
ATOM 3672 O O . ALA B 1 123 ? -10.39499 14.52421 14.47760 1.000 44.45914 106 ALA B O 1
ATOM 3679 N N . ARG B 1 124 ? -10.64866 14.01564 16.64798 1.000 46.56258 107 ARG B N 1
ATOM 3680 C CA . ARG B 1 124 ? -9.20429 14.07905 16.87597 1.000 52.81207 107 ARG B CA 1
ATOM 3681 C C . ARG B 1 124 ? -8.45642 13.09449 15.98283 1.000 50.80059 107 ARG B C 1
ATOM 3682 O O . ARG B 1 124 ? -7.38181 13.41291 15.45454 1.000 51.10489 107 ARG B O 1
ATOM 3703 N N . GLU B 1 125 ? -9.03289 11.91000 15.76863 1.000 50.16915 108 GLU B N 1
ATOM 3704 C CA . GLU B 1 125 ? -8.39678 10.89299 14.93991 1.000 51.81996 108 GLU B CA 1
ATOM 3705 C C . GLU B 1 125 ? -8.48788 11.21341 13.45173 1.000 56.62686 108 GLU B C 1
ATOM 3706 O O . GLU B 1 125 ? -7.57076 10.87353 12.69406 1.000 51.49500 108 GLU B O 1
ATOM 3718 N N . LEU B 1 126 ? -9.58683 11.82774 13.00440 1.000 46.83846 109 LEU B N 1
ATOM 3719 C CA . LEU B 1 126 ? -9.65577 12.25676 11.60946 1.000 48.75014 109 LEU B CA 1
ATOM 3720 C C . LEU B 1 126 ? -8.62086 13.31988 11.29505 1.000 52.81276 109 LEU B C 1
ATOM 3721 O O . LEU B 1 126 ? -8.01319 13.29284 10.21785 1.000 55.49642 109 LEU B O 1
ATOM 3737 N N . ALA B 1 127 ? -8.47791 14.31916 12.17853 1.000 52.06228 110 ALA B N 1
ATOM 3738 C CA . ALA B 1 127 ? -7.49029 15.37042 11.95410 1.000 54.94790 110 ALA B CA 1
ATOM 3739 C C . ALA B 1 127 ? -6.09532 14.77811 11.79145 1.000 57.04777 110 ALA B C 1
ATOM 3740 O O . ALA B 1 127 ? -5.30738 15.25072 10.96311 1.000 59.30442 110 ALA B O 1
ATOM 3747 N N . LYS B 1 128 ? -5.78012 13.72430 12.55708 1.000 59.42844 111 LYS B N 1
ATOM 3748 C CA . LYS B 1 128 ? -4.47718 13.07179 12.42776 1.000 62.00025 111 LYS B CA 1
ATOM 3749 C C . LYS B 1 128 ? -4.28164 12.43787 11.05414 1.000 65.55636 111 LYS B C 1
ATOM 3750 O O . LYS B 1 128 ? -3.13953 12.15963 10.66496 1.000 70.10463 111 LYS B O 1
ATOM 3769 N N . LYS B 1 129 ? -5.36373 12.18969 10.32020 1.000 62.45151 112 LYS B N 1
ATOM 3770 C CA . LYS B 1 129 ? -5.30008 11.59083 8.99382 1.000 61.72115 112 LYS B CA 1
ATOM 3771 C C . LYS B 1 129 ? -5.28681 12.62691 7.87868 1.000 62.71800 112 LYS B C 1
ATOM 3772 O O . LYS B 1 129 ? -5.43666 12.26175 6.70851 1.000 66.08356 112 LYS B O 1
ATOM 3791 N N . GLY B 1 130 ? -5.12343 13.90125 8.20762 1.000 61.58410 113 GLY B N 1
ATOM 3792 C CA . GLY B 1 130 ? -5.06414 14.93838 7.20620 1.000 62.51074 113 GLY B CA 1
ATOM 3793 C C . GLY B 1 130 ? -6.37135 15.63977 6.90636 1.000 63.22198 113 GLY B C 1
ATOM 3794 O O . GLY B 1 130 ? -6.46751 16.29516 5.86293 1.000 63.85917 113 GLY B O 1
ATOM 3798 N N . TYR B 1 131 ? -7.36882 15.53479 7.78104 1.000 54.98508 114 TYR B N 1
ATOM 3799 C CA . TYR B 1 131 ? -8.63304 16.24955 7.61705 1.000 58.43915 114 TYR B CA 1
ATOM 3800 C C . TYR B 1 131 ? -8.57498 17.47850 8.51599 1.000 55.15239 114 TYR B C 1
ATOM 3801 O O . TYR B 1 131 ? -8.77988 17.39032 9.72985 1.000 55.58456 114 TYR B O 1
ATOM 3819 N N . SER B 1 132 ? -8.29705 18.62888 7.91520 1.000 57.36053 115 SER B N 1
ATOM 3820 C CA . SER B 1 132 ? -8.07450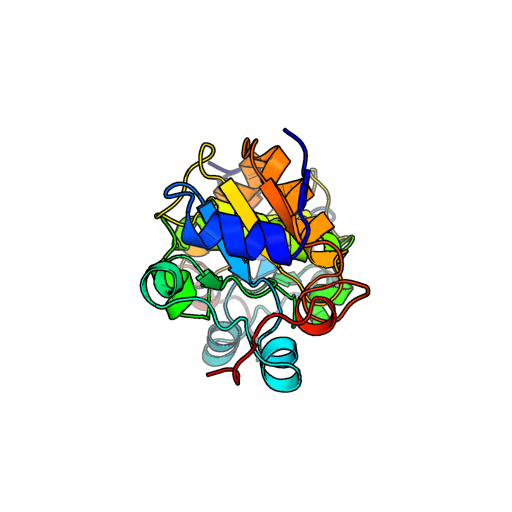 19.85269 8.66956 1.000 60.03988 115 SER B CA 1
ATOM 3821 C C . SER B 1 132 ? -9.33654 20.67880 8.87066 1.000 58.36442 115 SER B C 1
ATOM 3822 O O . SER B 1 132 ? -9.25279 21.76429 9.45171 1.000 59.54920 115 SER B O 1
ATOM 3830 N N . ARG B 1 133 ? -10.49583 20.20262 8.42453 1.000 56.99957 116 ARG B N 1
ATOM 3831 C CA . ARG B 1 133 ? -11.75055 20.94126 8.55866 1.000 52.67952 116 ARG B CA 1
ATOM 3832 C C . ARG B 1 133 ? -12.82413 20.06712 9.18440 1.000 48.89772 116 ARG B C 1
ATOM 3833 O O . ARG B 1 133 ? -13.93554 19.94215 8.66905 1.000 49.27586 116 ARG B O 1
ATOM 3854 N N . VAL B 1 134 ? -12.49833 19.45561 10.32248 1.000 50.07110 117 VAL B N 1
ATOM 3855 C CA . VAL B 1 134 ? -13.41914 18.60635 11.06834 1.000 45.84621 117 VAL B CA 1
ATOM 3856 C C . VAL B 1 134 ? -13.93853 19.39040 12.26468 1.000 47.94604 117 VAL B C 1
ATOM 3857 O O . VAL B 1 134 ? -13.15221 19.92349 13.05543 1.000 51.41224 117 VAL B O 1
ATOM 3870 N N . TYR B 1 135 ? -15.26011 19.46165 12.39796 1.000 41.05023 118 TYR B N 1
ATOM 3871 C CA . TYR B 1 135 ? -15.91716 20.17399 13.47947 1.000 40.88426 118 TYR B CA 1
ATOM 3872 C C . TYR B 1 135 ? -16.81767 19.20820 14.23338 1.000 41.90059 118 TYR B C 1
ATOM 3873 O O . TYR B 1 135 ? -17.34633 18.25443 13.65728 1.000 43.84713 118 TYR B O 1
ATOM 3891 N N . VAL B 1 136 ? -17.03628 19.48357 15.51415 1.000 44.88605 119 VAL B N 1
ATOM 3892 C CA . VAL B 1 136 ? -17.94130 18.69291 16.34048 1.000 45.84505 119 VAL B CA 1
ATOM 3893 C C . VAL B 1 136 ? -19.12930 19.54714 16.76430 1.000 46.51702 119 VAL B C 1
ATOM 3894 O O . VAL B 1 136 ? -18.94229 20.67730 17.22675 1.000 43.56681 119 VAL B O 1
ATOM 3907 N N . VAL B 1 137 ? -20.34139 18.98937 16.65974 1.000 40.64576 120 VAL B N 1
ATOM 3908 C CA . VAL B 1 137 ? -21.54543 19.70917 17.08619 1.000 41.80925 120 VAL B CA 1
ATOM 3909 C C . VAL B 1 137 ? -21.56240 19.76394 18.60497 1.000 46.77157 120 VAL B C 1
ATOM 3910 O O . VAL B 1 137 ? -21.56513 18.72257 19.27532 1.000 45.28060 120 VAL B O 1
ATOM 3923 N N . THR B 1 138 ? -21.54431 20.98194 19.14345 1.000 43.36415 121 THR B N 1
ATOM 3924 C CA . THR B 1 138 ? -21.55416 21.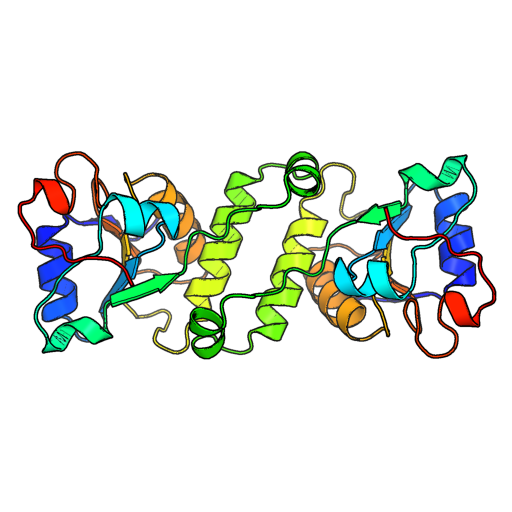19334 20.58208 1.000 48.92436 121 THR B CA 1
ATOM 3925 C C . THR B 1 138 ? -22.84243 20.64394 21.17559 1.000 48.16731 121 THR B C 1
ATOM 3926 O O . THR B 1 138 ? -23.93814 20.95439 20.70247 1.000 46.90538 121 THR B O 1
ATOM 3937 N N . GLY B 1 139 ? -22.70656 19.84248 22.22907 1.000 48.17768 122 GLY B N 1
ATOM 3938 C CA . GLY B 1 139 ? -23.84296 19.21417 22.85888 1.000 46.46454 122 GLY B CA 1
ATOM 3939 C C . GLY B 1 139 ? -24.42283 18.04563 22.09559 1.000 47.23085 122 GLY B C 1
ATOM 3940 O O . GLY B 1 139 ? -25.40256 17.45327 22.56719 1.000 45.67511 122 GLY B O 1
ATOM 3944 N N . GLY B 1 140 ? -23.85137 17.69066 20.94536 1.000 44.37446 123 GLY B N 1
ATOM 3945 C CA . GLY B 1 140 ? -24.36271 16.59573 20.14493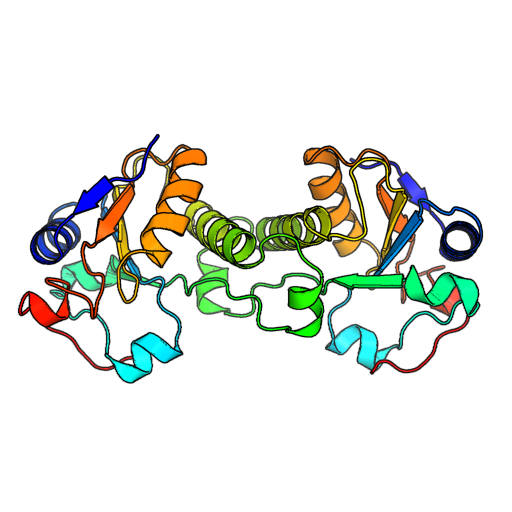 1.000 45.79220 123 GLY B CA 1
ATOM 3946 C C . GLY B 1 140 ? -25.84431 16.74722 19.85530 1.000 45.43144 123 GLY B C 1
ATOM 3947 O O . GLY B 1 140 ? -26.39209 17.85826 19.77805 1.000 43.08482 123 GLY B O 1
ATOM 3951 N N . PHE B 1 141 ? -26.51083 15.59875 19.69229 1.000 44.37273 124 PHE B N 1
ATOM 3952 C CA . PHE B 1 141 ? -27.93416 15.57132 19.35266 1.000 46.32180 124 PHE B CA 1
ATOM 3953 C C . PHE B 1 141 ? -28.81586 15.79039 20.57643 1.000 49.10086 124 PHE B C 1
ATOM 3954 O O . PHE B 1 141 ? -29.83003 16.50302 20.50565 1.000 48.02811 124 PHE B O 1
ATOM 3971 N N . ASP B 1 142 ? -28.44882 15.18304 21.70386 1.000 50.32589 125 ASP B N 1
ATOM 3972 C CA . ASP B 1 142 ? -29.29653 15.15030 22.88595 1.000 53.30582 125 ASP B CA 1
ATOM 3973 C C . ASP B 1 142 ? -28.76917 16.00791 24.01324 1.000 51.19968 125 ASP B C 1
ATOM 3974 O O . ASP B 1 142 ? -29.46562 16.17673 25.01821 1.000 52.77920 125 ASP B O 1
ATOM 3983 N N . GLY B 1 143 ? -27.55399 16.52031 23.89638 1.000 51.07144 126 GLY B N 1
ATOM 3984 C CA . GLY B 1 143 ? -26.94311 17.24819 24.97843 1.000 51.39313 126 GLY B CA 1
ATOM 3985 C C . GLY B 1 143 ? -27.49185 18.65053 25.16184 1.000 56.29801 126 GLY B C 1
ATOM 3986 O O . GLY B 1 143 ? -28.48222 19.07672 24.55858 1.000 56.68470 126 GLY B O 1
ATOM 3990 N N . ARG B 1 144 ? -26.81235 19.37756 26.03483 1.000 55.87166 127 ARG B N 1
ATOM 3991 C CA . ARG B 1 144 ? -27.23292 20.72712 26.35209 1.000 62.03111 127 ARG B CA 1
ATOM 3992 C C . ARG B 1 144 ? -26.92095 21.64103 25.18368 1.000 60.43889 127 ARG B C 1
ATOM 3993 O O . ARG B 1 144 ? -25.78789 21.65739 24.69152 1.000 52.56461 127 ARG B O 1
ATOM 4014 N N . ALA B 1 145 ? -27.92424 22.41760 24.75980 1.000 55.93491 128 ALA B N 1
ATOM 4015 C CA . ALA B 1 145 ? -27.84401 23.27358 23.58169 1.000 56.57397 128 ALA B CA 1
ATOM 4016 C C . ALA B 1 145 ? -27.52531 22.48306 22.31687 1.000 48.45857 128 ALA B C 1
ATOM 4017 O O . ALA B 1 145 ? -27.13566 23.06517 21.29721 1.000 48.85239 128 ALA B O 1
ATOM 4024 N N . GLY B 1 146 ? -27.68017 21.15944 22.36019 1.000 49.12072 129 GLY B N 1
ATOM 4025 C CA . GLY B 1 146 ? -27.44039 20.34547 21.18757 1.000 43.66608 129 GLY B CA 1
ATOM 4026 C C . GLY B 1 146 ? -28.55965 20.48231 20.17409 1.000 48.15154 129 GLY B C 1
ATOM 4027 O O . GLY B 1 146 ? -29.30844 21.46451 20.18725 1.000 46.12863 129 GLY B O 1
ATOM 4031 N N . TRP B 1 147 ? -28.68785 19.49623 19.28704 1.000 43.85023 130 TRP B N 1
ATOM 4032 C CA . TRP B 1 147 ? -29.65450 19.59693 18.19282 1.000 46.51276 130 TRP B CA 1
ATOM 4033 C C . TRP B 1 147 ? -31.08766 19.76226 18.70820 1.000 45.54428 130 TRP B C 1
ATOM 4034 O O . TRP B 1 147 ? -31.76837 20.75085 18.39724 1.000 44.44023 130 TRP B O 1
ATOM 4055 N N . ILE B 1 148 ? -31.58052 18.79844 19.48450 1.000 44.88959 131 ILE B N 1
ATOM 4056 C CA . ILE B 1 148 ? -32.96990 18.86449 19.94231 1.000 43.46578 131 ILE B CA 1
ATOM 4057 C C . ILE B 1 148 ? -33.21047 20.13120 20.76440 1.000 47.14805 131 ILE B C 1
ATOM 4058 O O . ILE B 1 148 ? -34.19818 20.85687 20.56364 1.000 46.39480 131 ILE B O 1
ATOM 4074 N N . GLN B 1 149 ? -32.32455 20.41010 21.71803 1.000 46.68769 132 GLN B N 1
ATOM 4075 C CA . GLN B 1 149 ? -32.54500 21.55097 22.60098 1.000 49.35033 132 GLN B CA 1
ATOM 4076 C C . GLN B 1 149 ? -32.33439 22.89848 21.90447 1.000 45.68187 132 GLN B C 1
ATOM 4077 O O . GLN B 1 149 ? -32.70391 23.93821 22.46547 1.000 48.97482 132 GLN B O 1
ATOM 4091 N N . SER B 1 150 ? -31.74129 22.90984 20.71492 1.000 45.47943 133 SER B N 1
ATOM 4092 C CA . SER B 1 150 ? -31.65905 24.11352 19.90329 1.000 45.62661 133 SER B CA 1
ATOM 4093 C C . SER B 1 150 ? -32.92778 24.35830 19.10935 1.000 48.12574 133 SER B C 1
ATOM 4094 O O . SER B 1 150 ? -32.98616 25.34080 18.36833 1.000 47.44300 133 SER B O 1
ATOM 4102 N N . LYS B 1 151 ? -33.93480 23.49409 19.25399 1.000 46.67259 134 LYS B N 1
ATOM 4103 C CA . LYS B 1 151 ? -35.21863 23.62335 18.55982 1.000 50.71006 134 LYS B CA 1
ATOM 4104 C C . LYS B 1 151 ? -35.01383 23.58306 17.04172 1.000 52.48821 134 LYS B C 1
ATOM 4105 O O . LYS B 1 151 ? -35.62476 24.33663 16.27398 1.000 47.08009 134 LYS B O 1
ATOM 4124 N N . LEU B 1 152 ? -34.13219 22.69372 16.60843 1.000 44.54172 135 LEU B N 1
ATOM 4125 C CA . LEU B 1 152 ? -34.06206 22.27959 15.21881 1.000 44.67217 135 LEU B CA 1
ATOM 4126 C C . LEU B 1 152 ? -34.98748 21.08172 15.03705 1.000 51.17503 135 LEU B C 1
ATOM 4127 O O . LEU B 1 152 ? -35.36651 20.41851 16.00548 1.000 54.67486 135 LEU B O 1
ATOM 4143 N N . GLN B 1 153 ? -35.35145 20.80109 13.78922 1.000 50.46678 136 GLN B N 1
ATOM 4144 C CA . GLN B 1 153 ? -36.34988 19.76485 13.55100 1.000 51.73082 136 GLN B CA 1
ATOM 4145 C C . GLN B 1 153 ? -35.70864 18.38861 13.49658 1.000 52.87277 136 GLN B C 1
ATOM 4146 O O . GLN B 1 153 ? -34.55631 18.23330 13.09889 1.000 52.39266 136 GLN B O 1
ATOM 4160 N N . ILE B 1 154 ? -36.46946 17.37964 13.91448 1.000 49.09577 137 ILE B N 1
ATOM 4161 C CA . ILE B 1 154 ? -35.98974 16.00540 13.92870 1.000 51.73533 137 ILE B CA 1
ATOM 4162 C C . ILE B 1 154 ? -37.08994 15.13170 13.34399 1.000 53.60215 137 ILE B C 1
ATOM 4163 O O . ILE B 1 154 ? -38.24512 15.54515 13.25557 1.000 50.46663 137 ILE B O 1
ATOM 4179 N N . LYS B 1 155 ? -36.72178 13.91773 12.94213 1.000 53.46639 138 LYS B N 1
ATOM 4180 C CA . LYS B 1 155 ? -37.68043 12.98797 12.35920 1.000 56.14341 138 LYS B CA 1
ATOM 4181 C C . LYS B 1 155 ? -37.25120 11.57880 12.71882 1.000 58.83489 138 LYS B C 1
ATOM 4182 O O . LYS B 1 155 ? -36.08627 11.34550 13.08436 1.000 56.81566 138 LYS B O 1
ATOM 4201 N N . PRO B 1 156 ? -38.19202 10.61555 12.67909 1.000 63.69620 139 PRO B N 1
ATOM 4202 C CA . PRO B 1 156 ? -37.87903 9.23475 13.06289 1.000 59.55993 139 PRO B CA 1
ATOM 4203 C C . PRO B 1 156 ? -36.68993 8.66929 12.26585 1.000 63.37959 139 PRO B C 1
ATOM 4204 O O . PRO B 1 156 ? -36.37583 9.06515 11.12027 1.000 64.80177 139 PRO B O 1
ATOM 4215 N N . PHE B 1 157 ? -36.02026 7.69813 12.87839 1.000 64.91387 140 PHE B N 1
ATOM 4216 C CA . PHE B 1 157 ? -34.92058 6.98355 12.25933 1.000 67.40216 140 PHE B CA 1
ATOM 4217 C C . PHE B 1 157 ? -35.48986 5.78232 11.51962 1.000 80.03267 140 PHE B C 1
ATOM 4218 O O . PHE B 1 157 ? -36.43610 5.13835 11.98769 1.000 81.74043 140 PHE B O 1
ATOM 4235 N N . THR B 1 158 ? -34.91383 5.49371 10.35670 1.000 101.07591 141 THR B N 1
ATOM 4236 C CA . THR B 1 158 ? -35.28684 4.31086 9.57562 1.000 111.53333 141 THR B CA 1
ATOM 4237 C C . THR B 1 158 ? -34.20776 3.22680 9.69435 1.000 89.95707 141 THR B C 1
ATOM 4238 O O . THR B 1 158 ? -34.16192 2.27626 8.90895 1.000 88.53832 141 THR B O 1
#

B-factor: mean 55.75, std 15.79, range [32.11, 160.96]

InterPro domains:
  IPR001763 Rhodanese-like domain [PF00581] (234-344)
  IPR001763 Rhodanese-like domain [PS50206] (235-357)
  IPR036873 Rhodanese-like domain superfamily [G3DSA:3.40.250.10] (220-363)
  IPR036873 Rhodanese-like domain superfamily [SSF52821] (213-355)
  IPR044690 Calcium sensing receptor, plant [PTHR34209] (183-357)

Sequence (282 aa):
GYAGEITAAVALDTVVNDPSAVLIDVRAAREKEASGVPDVPGAASSKVLEVEFAALEDKKLRSQLKDPSFIEAQTTALQIASLRRIGTGSKVILLDRYGPQAEAVARELAKKGYSRVYVVTGGFDGRAGWIQSKLQIKPFTGYAGEITAAVALDTVVNDPSAVLIDVRAAREKEASGVPDVPGAASSKVLEVEFAALEDKKLRSQLKDPSFIEAQTTALQIASLRRIGTGSKVILLDRYGPQAEAVARELAKKGYSRVYVVTGGFDGRAGWIQSKLQIKPFT

Radius of gyration: 21.54 Å; Cα contacts (8 Å, |Δi|>4): 577; chains: 2; bounding box: 47×61×29 Å

Nearest PDB structures (foldseek):
  8tfs-assembly2_B  TM=9.947E-01  e=9.626E-29  Volvox reticuliferus
  1vee-assembly1_A  TM=7.843E-01  e=1.582E-06  Arabidopsis thaliana
  8w14-assembly1_A  TM=7.468E-01  e=4.159E-06  Acinetobacter baumannii 118362
  6sgb-assembly1_DT  TM=6.828E-01  e=1.186E-04  Trypanosoma brucei brucei
  6pfz-assembly2_A  TM=7.603E-01  e=4.587E-04  Archaeoglobus fulgidus DSM 4304

Solvent-accessible surface area: 13036 Å² total; per-residue (Å²): 53,199,42,22,131,13,76,0,51,78,0,42,81,14,0,57,99,36,128,45,1,3,0,0,1,0,1,29,43,161,20,0,120,79,21,6,14,8,50,17,74,61,104,3,60,76,25,37,15,72,0,60,26,19,72,23,98,66,75,71,16,78,79,64,0,107,84,27,63,79,6,10,0,39,8,0,0,23,12,0,27,15,5,147,136,18,34,66,54,18,36,0,0,0,0,3,59,121,4,88,74,0,60,35,0,0,131,12,0,2,138,86,40,9,74,81,2,62,5,0,60,12,0,0,36,11,211,62,0,0,65,109,42,189,32,131,71,94,106,42,156,85,53,46,23,82,15,73,0,53,78,0,43,83,16,0,56,104,35,118,49,0,2,0,0,1,0,0,19,38,161,37,1,114,89,24,9,14,8,50,13,75,65,105,3,56,80,22,34,16,63,0,57,26,19,52,22,137,65,81,153,15,75,84,46,1,121,83,28,69,93,8,10,2,43,9,0,0,20,12,0,20,13,1,148,114,13,35,75,50,17,42,0,0,0,0,3,63,122,4,93,70,0,56,26,0,0,106,16,0,30,146,91,45,16,91,76,0,48,0,0,59,13,0,0,26,7,209,63,0,0,60,100,39,190,30,130,71,99,116,48,160